Protein AF-A0ABD1XP94-F1 (afdb_monomer)

Radius of gyration: 24.75 Å; Cα contacts (8 Å, |Δi|>4): 571; chains: 1; bounding box: 46×77×64 Å

Nearest PDB structures (foldseek):
  2v0r-assembly2_B  TM=7.670E-01  e=6.713E-11  Homo sapiens
  7n94-assembly2_B  TM=7.596E-01  e=1.609E-09  Homo sapiens
  2v0s-assembly1_A  TM=7.371E-01  e=1.424E-09  Homo sapiens
  7tc2-assembly2_B  TM=7.736E-01  e=2.623E-09  Homo sapiens
  7n8k-assembly2_B  TM=7.312E-01  e=1.609E-09  Homo sapiens

Solvent-accessible surface area (backbone atoms only — not comparable to full-atom values): 16932 Å² total; per-residue (Å²): 129,93,80,78,59,75,45,80,47,79,55,87,40,35,40,36,42,36,33,54,61,94,82,68,82,77,95,71,83,88,82,88,82,76,86,84,76,82,69,65,74,74,79,47,78,50,83,4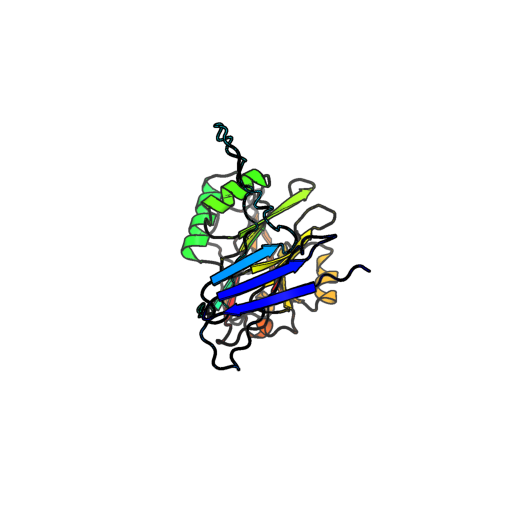5,58,66,73,67,66,80,80,81,70,85,83,80,94,80,92,76,91,73,83,73,83,81,71,85,70,80,85,78,78,80,77,64,84,86,72,70,78,66,76,72,68,48,56,46,35,38,33,39,30,47,46,75,24,56,76,42,66,68,45,42,50,52,53,22,52,46,42,73,72,71,56,50,45,33,38,39,37,31,36,30,63,47,54,67,72,55,39,52,56,47,41,50,72,42,41,67,74,38,50,75,52,70,25,66,21,57,96,62,43,14,34,37,38,38,25,29,79,83,43,40,80,74,46,71,48,58,41,98,56,34,34,47,37,29,36,31,30,37,52,72,67,72,48,56,36,32,42,34,44,77,53,91,70,44,64,62,49,33,64,74,59,48,44,38,54,40,76,82,56,26,77,37,83,41,64,60,87,46,29,31,53,46,79,63,92,89,45,84,45,74,41,68,46,68,49,46,32,33,24,66,90,40,72,61,47,82,17,32,48,29,29,36,31,41,72,92,47,69,81,27,57,29,31,39,39,32,43,36,31,49,38,80,81,56,77,65,30,16,37,26,39,28,27,45,121

Mean predicted aligned error: 15.48 Å

Organism: NCBI:txid41844

InterPro domains:
  IPR005135 Endonuclease/exonuclease/phosphatase [PF03372] (96-167)
  IPR036691 Endonuclease/exonuclease/phosphatase superfamily [G3DSA:3.60.10.10] (89-196)
  IPR036691 Endonuclease/exonuclease/phosphatase superfamily [SSF56219] (90-277)

Structure (mmCIF, N/CA/C/O backbone):
data_AF-A0ABD1XP94-F1
#
_entry.id   AF-A0ABD1XP94-F1
#
loop_
_atom_site.group_PDB
_atom_site.id
_atom_site.type_symbol
_atom_site.label_atom_id
_atom_site.label_alt_id
_atom_site.label_comp_id
_atom_site.label_asym_id
_atom_site.label_entity_id
_atom_site.label_seq_id
_atom_site.pdbx_PDB_ins_code
_atom_site.Cartn_x
_atom_site.Cartn_y
_atom_site.Cartn_z
_atom_site.occupancy
_atom_site.B_iso_or_equiv
_atom_site.auth_seq_id
_atom_site.auth_comp_id
_atom_site.auth_asym_id
_atom_site.auth_atom_id
_atom_site.pdbx_PDB_model_num
ATOM 1 N N . MET A 1 1 ? 11.108 16.940 40.350 1.00 42.09 1 MET A N 1
ATOM 2 C CA . MET A 1 1 ? 10.766 17.342 38.970 1.00 42.09 1 MET A CA 1
ATOM 3 C C . MET A 1 1 ? 9.808 18.520 39.062 1.00 42.09 1 MET A C 1
ATOM 5 O O . MET A 1 1 ? 8.973 18.475 39.959 1.00 42.09 1 MET A O 1
ATOM 9 N N . PRO A 1 2 ? 9.957 19.586 38.258 1.00 49.81 2 PRO A N 1
ATOM 10 C CA . PRO A 1 2 ? 8.987 20.680 38.255 1.00 49.81 2 PRO A CA 1
ATOM 11 C C . PRO A 1 2 ? 7.610 20.146 37.829 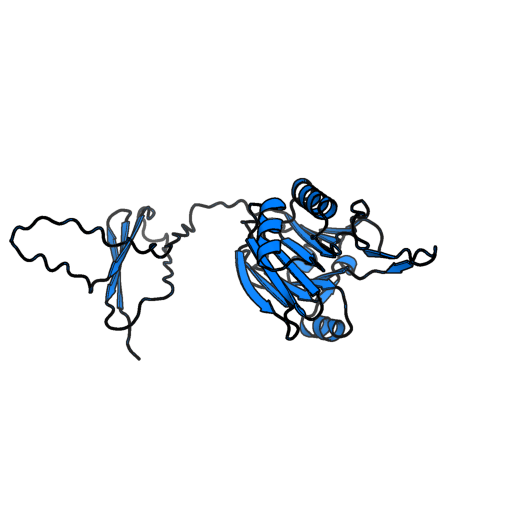1.00 49.81 2 PRO A C 1
ATOM 13 O O . PRO A 1 2 ? 7.521 19.366 36.886 1.00 49.81 2 PRO A O 1
ATOM 16 N N . SER A 1 3 ? 6.554 20.519 38.552 1.00 44.91 3 SER A N 1
ATOM 17 C CA . SER A 1 3 ? 5.167 20.194 38.209 1.00 44.91 3 SER A CA 1
ATOM 18 C C . SER A 1 3 ? 4.534 21.377 37.482 1.00 44.91 3 SER A C 1
ATOM 20 O O . SER A 1 3 ? 4.557 22.492 38.004 1.00 44.91 3 SER A O 1
ATOM 22 N N . THR A 1 4 ? 3.956 21.141 36.308 1.00 55.19 4 THR A N 1
ATOM 23 C CA . THR A 1 4 ? 3.134 22.135 35.607 1.00 55.19 4 THR A CA 1
ATOM 24 C C . THR A 1 4 ? 1.700 22.021 36.104 1.00 55.19 4 THR A C 1
ATOM 26 O O . THR A 1 4 ? 1.109 20.944 36.040 1.00 55.19 4 THR A O 1
ATOM 29 N N . THR A 1 5 ? 1.139 23.125 36.593 1.00 55.28 5 THR A N 1
ATOM 30 C CA . THR A 1 5 ? -0.280 23.200 36.957 1.00 55.28 5 THR A CA 1
ATOM 31 C C . THR A 1 5 ? -1.072 23.691 35.751 1.00 55.28 5 THR A C 1
ATOM 33 O O . THR A 1 5 ? -0.771 24.750 35.195 1.00 55.28 5 THR A O 1
ATOM 36 N N . LEU A 1 6 ? -2.083 22.920 35.354 1.00 59.06 6 LEU A N 1
ATOM 37 C CA . LEU A 1 6 ? -3.071 23.306 34.352 1.00 59.06 6 LEU A CA 1
ATOM 38 C C . LEU A 1 6 ? -4.377 23.638 35.072 1.00 59.06 6 LEU A C 1
ATOM 40 O O . LEU A 1 6 ? -4.884 22.822 35.841 1.00 59.06 6 LEU A O 1
ATOM 44 N N . THR A 1 7 ? -4.920 24.821 34.812 1.00 64.62 7 THR A N 1
ATOM 45 C CA . THR A 1 7 ? -6.236 25.236 35.295 1.00 64.62 7 THR A CA 1
ATOM 46 C C . THR A 1 7 ? -7.190 25.259 34.112 1.00 64.62 7 THR A C 1
ATOM 48 O O . THR A 1 7 ? -6.970 25.990 33.148 1.00 64.62 7 THR A O 1
ATOM 51 N N . LEU A 1 8 ? -8.251 24.461 34.189 1.00 63.69 8 LEU A N 1
ATOM 52 C CA . LEU A 1 8 ? -9.342 24.472 33.223 1.00 63.69 8 LEU A CA 1
ATOM 53 C C . LEU A 1 8 ? -10.504 25.280 33.804 1.00 63.69 8 LEU A C 1
ATOM 55 O O . LEU A 1 8 ? -11.062 24.908 34.837 1.00 63.69 8 LEU A O 1
ATOM 59 N N . THR A 1 9 ? -10.876 26.367 33.139 1.00 70.00 9 THR A N 1
ATOM 60 C CA . THR A 1 9 ? -12.087 27.136 33.438 1.00 70.00 9 THR A CA 1
ATOM 61 C C . THR A 1 9 ? -13.124 26.914 32.346 1.00 70.00 9 THR A C 1
ATOM 63 O O . THR A 1 9 ? -12.808 26.867 31.157 1.00 70.00 9 THR A O 1
ATOM 66 N N . TYR A 1 10 ? -14.375 26.740 32.765 1.00 62.75 10 TYR A N 1
ATOM 67 C CA . TYR A 1 10 ? -15.511 26.492 31.884 1.00 62.75 10 TYR A CA 1
ATOM 68 C C . TYR A 1 10 ? -16.572 27.561 32.131 1.00 62.75 10 TYR A C 1
ATOM 70 O O . TYR A 1 10 ? -17.070 27.672 33.252 1.00 62.75 10 TYR A O 1
ATOM 78 N N . GLU A 1 11 ? -16.921 28.311 31.090 1.00 68.06 11 GLU A N 1
ATOM 79 C CA . GLU A 1 11 ? -18.001 29.301 31.099 1.00 68.06 11 GLU A CA 1
ATOM 80 C C . GLU A 1 11 ? -18.870 29.094 29.852 1.00 68.06 11 GLU A C 1
ATOM 82 O O . GLU A 1 11 ? -18.376 29.129 28.724 1.00 68.06 11 GLU A O 1
ATOM 87 N N . ASP A 1 12 ? -20.166 28.852 30.054 1.00 75.19 12 ASP A N 1
ATOM 88 C CA . ASP A 1 12 ? -21.152 28.562 29.005 1.00 75.19 12 ASP A CA 1
ATOM 89 C C . ASP A 1 12 ? -20.732 27.442 28.040 1.00 75.19 12 ASP A C 1
ATOM 91 O O . ASP A 1 12 ? -20.792 26.278 28.410 1.00 75.19 12 ASP A O 1
ATOM 95 N N . THR A 1 13 ? -20.331 27.762 26.804 1.00 62.91 13 THR A N 1
ATOM 96 C CA . THR A 1 13 ? -19.860 26.801 25.785 1.00 62.91 13 THR A CA 1
ATOM 97 C C . THR A 1 13 ? -18.359 26.920 25.511 1.00 62.91 13 THR A C 1
ATOM 99 O O . THR A 1 13 ? -17.861 26.412 24.499 1.00 62.91 13 THR A O 1
ATOM 102 N N . ARG A 1 14 ? -17.624 27.615 26.385 1.00 62.50 14 ARG A N 1
ATOM 103 C CA . ARG A 1 14 ? -16.202 27.925 26.224 1.00 62.50 14 ARG A CA 1
ATOM 104 C C . ARG A 1 14 ? -15.372 27.231 27.293 1.00 62.50 14 ARG A C 1
ATOM 106 O O . ARG A 1 14 ? -15.646 27.356 28.485 1.00 62.50 14 ARG A O 1
ATOM 113 N N . ALA A 1 15 ? -14.310 26.555 26.859 1.00 68.56 15 ALA A N 1
ATOM 114 C CA . ALA A 1 15 ? -13.236 26.128 27.749 1.00 68.56 15 ALA A CA 1
ATOM 115 C C . ALA A 1 15 ? -12.026 27.046 27.586 1.00 68.56 15 ALA A C 1
ATOM 117 O O . ALA A 1 15 ? -11.545 27.286 26.476 1.00 68.56 15 ALA A O 1
ATOM 118 N N . GLN A 1 16 ? -11.499 27.516 28.710 1.00 71.31 16 GLN A N 1
ATOM 119 C CA . GLN A 1 16 ? -10.211 28.185 28.762 1.00 71.31 16 GLN A CA 1
ATOM 120 C C . GLN A 1 16 ? -9.232 27.300 29.522 1.00 71.31 16 GLN A C 1
ATOM 122 O O . GLN A 1 16 ? -9.501 26.874 30.645 1.00 71.31 16 GLN A O 1
ATOM 127 N N . ILE A 1 17 ? -8.088 27.021 28.904 1.00 69.62 17 ILE A N 1
ATOM 128 C CA . ILE A 1 17 ? -6.974 26.372 29.589 1.00 69.62 17 ILE A CA 1
ATOM 129 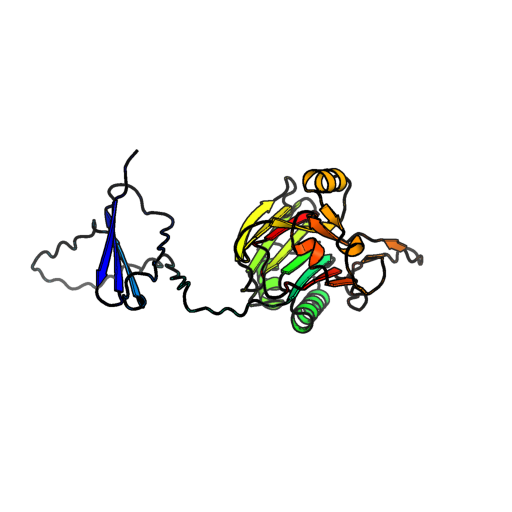C C . ILE A 1 17 ? -5.937 27.436 29.885 1.00 69.62 17 ILE A C 1
ATOM 131 O O . ILE A 1 17 ? -5.352 28.036 28.978 1.00 69.62 17 ILE A O 1
ATOM 135 N N . LEU A 1 18 ? -5.706 27.624 31.174 1.00 67.25 18 LEU A N 1
ATOM 136 C CA . LEU A 1 18 ? -4.657 28.463 31.710 1.00 67.25 18 LEU A CA 1
ATOM 137 C C . LEU A 1 18 ? -3.526 27.556 32.183 1.00 67.25 18 LEU A C 1
ATOM 139 O O . LEU A 1 18 ? -3.736 26.663 33.004 1.00 67.25 18 LEU A O 1
ATOM 143 N N . TRP A 1 19 ? -2.316 27.793 31.688 1.00 69.31 19 TRP A N 1
ATOM 144 C CA . TRP A 1 19 ? -1.118 27.151 32.225 1.00 69.31 19 TRP A CA 1
ATOM 145 C C . TRP A 1 19 ? -0.180 28.195 32.815 1.00 69.31 19 TRP A C 1
ATOM 147 O O . TRP A 1 19 ? -0.001 29.276 32.253 1.00 69.31 19 TRP A O 1
ATOM 157 N N . ASP A 1 20 ? 0.446 27.864 33.940 1.00 60.16 20 ASP A N 1
ATOM 158 C CA . ASP A 1 20 ? 1.536 28.653 34.506 1.00 60.16 20 ASP A CA 1
ATOM 159 C C . ASP A 1 20 ? 2.856 27.965 34.163 1.00 60.16 20 ASP A C 1
ATOM 161 O O . ASP A 1 20 ? 3.136 26.855 34.623 1.00 60.16 20 ASP A O 1
ATOM 165 N N . THR A 1 21 ? 3.668 28.595 33.318 1.00 56.22 21 THR A N 1
ATOM 166 C CA . THR A 1 21 ? 5.000 28.075 33.013 1.00 56.22 21 THR A CA 1
ATOM 167 C C . THR A 1 21 ? 6.056 28.998 33.561 1.00 56.22 21 THR A C 1
ATOM 169 O O . THR A 1 21 ? 6.381 30.016 32.950 1.00 56.22 21 THR A O 1
ATOM 172 N N . LYS A 1 22 ? 6.707 28.549 34.633 1.00 54.00 22 LYS A N 1
ATOM 173 C CA . LYS A 1 22 ? 8.099 28.931 34.849 1.00 54.00 22 LYS A CA 1
ATOM 174 C C . LYS A 1 22 ? 9.074 28.151 33.971 1.00 54.00 22 LYS A C 1
ATOM 176 O O . LYS A 1 22 ? 10.145 28.694 33.760 1.00 54.00 22 LYS A O 1
ATOM 181 N N . ASN A 1 23 ? 8.751 26.955 33.446 1.00 50.72 23 ASN A N 1
ATOM 182 C CA . ASN A 1 23 ? 9.799 26.125 32.827 1.00 50.72 23 ASN A CA 1
ATOM 183 C C . ASN A 1 23 ? 9.503 25.275 31.575 1.00 50.72 23 ASN A C 1
ATOM 185 O O . ASN A 1 23 ? 10.490 24.784 31.061 1.00 50.72 23 ASN A O 1
ATOM 189 N N . GLU A 1 24 ? 8.293 25.100 31.017 1.00 57.22 24 GLU A N 1
ATOM 190 C CA . GLU A 1 24 ? 8.162 24.386 29.716 1.00 57.22 24 GLU A CA 1
ATOM 191 C C . GLU A 1 24 ? 6.748 24.437 29.114 1.00 57.22 24 GLU A C 1
ATOM 193 O O . GLU A 1 24 ? 5.765 24.236 29.823 1.00 57.22 24 GLU A O 1
ATOM 198 N N . ILE A 1 25 ? 6.638 24.663 27.797 1.00 56.34 25 ILE A N 1
ATOM 199 C CA . ILE A 1 25 ? 5.366 24.566 27.061 1.00 56.34 25 ILE A CA 1
ATOM 200 C C . ILE A 1 25 ? 5.015 23.075 26.912 1.00 56.34 25 ILE A C 1
ATOM 202 O O . ILE A 1 25 ? 5.843 22.330 26.383 1.00 56.34 25 ILE A O 1
ATOM 206 N N . PRO A 1 26 ? 3.819 22.615 27.326 1.00 54.22 26 PRO A N 1
ATOM 207 C CA . PRO A 1 26 ? 3.407 21.242 27.065 1.00 54.22 26 PRO A CA 1
ATOM 208 C C . PRO A 1 26 ? 3.354 20.997 25.550 1.00 54.22 26 PRO A C 1
ATOM 210 O O . PRO A 1 26 ? 2.693 21.727 24.817 1.00 54.22 26 PRO A O 1
ATOM 213 N N . ALA A 1 27 ? 4.057 19.963 25.077 1.00 46.09 27 ALA A N 1
ATOM 214 C CA . ALA A 1 27 ? 4.095 19.603 23.655 1.00 46.09 27 ALA A CA 1
ATOM 215 C C . ALA A 1 27 ? 2.725 19.148 23.116 1.00 46.09 27 ALA A C 1
ATOM 217 O O . ALA A 1 27 ? 2.494 19.183 21.909 1.00 46.09 27 ALA A O 1
ATOM 218 N N . PHE A 1 28 ? 1.829 18.717 24.008 1.00 45.91 28 PHE A N 1
ATOM 219 C CA . PHE A 1 28 ? 0.468 18.291 23.709 1.00 45.91 28 PHE A CA 1
ATOM 220 C C . PHE A 1 28 ? -0.410 18.418 24.964 1.00 45.91 28 PHE A C 1
ATOM 222 O O . PHE A 1 28 ? 0.074 18.200 26.076 1.00 45.91 28 PHE A O 1
ATOM 229 N N . VAL A 1 29 ? -1.690 18.756 24.785 1.00 50.84 29 VAL A N 1
ATOM 230 C CA . VAL A 1 29 ? -2.715 18.754 25.840 1.00 50.84 29 VAL A CA 1
ATOM 231 C C . VAL A 1 29 ? -3.922 17.987 25.307 1.00 50.84 29 VAL A C 1
ATOM 233 O O . VAL A 1 29 ? -4.511 18.390 24.306 1.00 50.84 29 VAL A O 1
ATOM 236 N N . GLU A 1 30 ? -4.276 16.890 25.971 1.00 46.03 30 GLU A N 1
ATOM 237 C CA . GLU A 1 30 ? -5.500 16.134 25.698 1.00 46.03 30 GLU A CA 1
ATOM 238 C C . GLU A 1 30 ? -6.607 16.623 26.633 1.00 46.03 30 GLU A C 1
ATOM 240 O O . GLU A 1 30 ? -6.383 16.759 27.837 1.00 46.03 30 GLU A O 1
ATOM 245 N N . ILE A 1 31 ? -7.789 16.906 26.087 1.00 53.53 31 ILE A N 1
ATOM 246 C CA . ILE A 1 31 ? -8.964 17.308 26.866 1.00 53.53 31 ILE A CA 1
ATOM 247 C C . ILE A 1 31 ? -10.042 16.263 26.621 1.00 53.53 31 ILE A C 1
ATOM 249 O O . ILE A 1 31 ? -10.639 16.221 25.546 1.00 53.53 31 ILE A O 1
ATOM 253 N N . GLU A 1 32 ? -10.301 15.431 27.622 1.00 46.25 32 GLU A N 1
ATOM 254 C CA . GLU A 1 32 ? -11.443 14.526 27.611 1.00 46.25 32 GLU A CA 1
ATOM 255 C C . GLU A 1 32 ? -12.631 15.240 28.264 1.00 46.25 32 GLU A C 1
ATOM 257 O O . GLU A 1 32 ? -12.579 15.633 29.431 1.00 46.25 32 GLU A O 1
ATOM 262 N N . LEU A 1 33 ? -13.694 15.468 27.493 1.00 53.34 33 LEU A N 1
ATOM 263 C CA . LEU A 1 33 ? -14.933 16.047 28.001 1.00 53.34 33 LEU A CA 1
ATOM 264 C C . LEU A 1 33 ? -15.890 14.903 28.325 1.00 53.34 33 LEU A C 1
ATOM 266 O O . LEU A 1 33 ? -16.268 14.143 27.439 1.00 53.34 33 LEU A O 1
ATOM 270 N N . SER A 1 34 ? -16.270 14.770 29.595 1.00 47.53 34 SER A N 1
ATOM 271 C CA . SER A 1 34 ? -17.271 13.786 30.006 1.00 47.53 34 SER A CA 1
ATOM 272 C C . SER A 1 34 ? -18.676 14.344 29.752 1.00 47.53 34 SER A C 1
ATOM 274 O O . SER A 1 34 ? -19.021 15.408 30.267 1.00 47.53 34 SER A O 1
ATOM 276 N N . ASP A 1 35 ? -19.498 13.613 28.998 1.00 49.12 35 ASP A N 1
ATOM 277 C CA . ASP A 1 35 ? -20.883 13.989 28.657 1.00 49.12 35 ASP A CA 1
ATOM 278 C C . ASP A 1 35 ? -21.870 13.931 29.841 1.00 49.12 35 ASP A C 1
ATOM 280 O O . ASP A 1 35 ? -23.067 14.169 29.677 1.00 49.12 35 ASP A O 1
ATOM 284 N N . ASN A 1 36 ? -21.405 13.609 31.050 1.00 50.41 36 ASN A N 1
ATOM 285 C CA . ASN A 1 36 ? -22.285 13.213 32.151 1.00 50.41 36 ASN A CA 1
ATOM 286 C C . ASN A 1 36 ? -22.824 14.356 33.024 1.00 50.41 36 ASN A C 1
ATOM 288 O O . ASN A 1 36 ? -23.642 14.094 33.905 1.00 50.41 36 ASN A O 1
ATOM 292 N N . ASP A 1 37 ? -22.456 15.611 32.762 1.00 55.16 37 ASP A N 1
ATOM 293 C CA . ASP A 1 37 ? -22.777 16.716 33.681 1.00 55.16 37 ASP A CA 1
ATOM 294 C C . ASP A 1 37 ? -23.931 17.618 33.203 1.00 55.16 37 ASP A C 1
ATOM 296 O O . ASP A 1 37 ? -24.219 18.641 33.825 1.00 55.16 37 ASP A O 1
ATOM 300 N N . GLY A 1 38 ? -24.594 17.280 32.088 1.00 58.31 38 GLY A N 1
ATOM 301 C CA . GLY A 1 38 ? -25.721 18.060 31.551 1.00 58.31 38 GLY A CA 1
ATOM 302 C C . GLY A 1 38 ? -25.341 19.450 31.018 1.00 58.31 38 GLY A C 1
ATOM 303 O O . GLY A 1 38 ? -26.211 20.301 30.830 1.00 58.31 38 GLY A O 1
ATOM 304 N N . ARG A 1 39 ? -24.048 19.695 30.786 1.00 60.59 39 ARG A N 1
ATOM 305 C CA . ARG A 1 39 ? -23.525 20.960 30.256 1.00 60.59 39 ARG A CA 1
ATOM 306 C C . ARG A 1 39 ? -23.586 20.991 28.722 1.00 60.59 39 ARG A C 1
ATOM 308 O O . ARG A 1 39 ? -23.482 19.939 28.091 1.00 60.59 39 ARG A O 1
ATOM 315 N N . PRO A 1 40 ? -23.757 22.173 28.105 1.00 57.59 40 PRO A N 1
ATOM 316 C CA . PRO A 1 40 ? -23.790 22.290 26.653 1.00 57.59 40 PRO A CA 1
ATOM 317 C C . PRO A 1 40 ? -22.431 21.932 26.014 1.00 57.59 40 PRO A C 1
ATOM 319 O O . PRO A 1 40 ? -21.380 22.063 26.650 1.00 57.59 40 PRO A O 1
ATOM 322 N N . PRO A 1 41 ? -22.424 21.476 24.746 1.00 57.66 41 PRO A N 1
ATOM 323 C CA . PRO A 1 41 ? -21.194 21.110 24.054 1.00 57.66 41 PRO A CA 1
ATOM 324 C C . PRO A 1 41 ? -20.251 22.311 23.934 1.00 57.66 41 PRO A C 1
ATOM 326 O O . PRO A 1 41 ? -20.683 23.437 23.681 1.00 57.66 41 PRO A O 1
ATOM 329 N N . ILE A 1 42 ? -18.950 22.059 24.087 1.00 57.59 42 ILE A N 1
ATOM 330 C CA . ILE A 1 42 ? -17.925 23.090 23.912 1.00 57.59 42 ILE A CA 1
ATOM 331 C C . ILE A 1 42 ? -17.823 23.442 22.435 1.00 57.59 42 ILE A C 1
ATOM 333 O O . ILE A 1 42 ? -17.576 22.581 21.591 1.00 57.59 42 ILE A O 1
ATOM 337 N N . THR A 1 43 ? -18.002 24.721 22.127 1.00 54.50 43 THR A N 1
ATOM 338 C CA . THR A 1 43 ? -17.919 25.247 20.760 1.00 54.50 43 THR A CA 1
ATOM 339 C C . THR A 1 43 ? -16.597 25.954 20.492 1.00 54.50 43 THR A C 1
ATOM 341 O O . THR A 1 43 ? -16.268 26.209 19.338 1.00 54.50 43 THR A O 1
ATOM 344 N N . GLU A 1 44 ? -15.844 26.290 21.541 1.00 52.72 44 GLU A N 1
ATOM 345 C CA . GLU A 1 44 ? -14.632 27.102 21.448 1.00 52.72 44 GLU A CA 1
ATOM 346 C C . GLU A 1 44 ? -13.659 26.763 22.590 1.00 52.72 44 GLU A C 1
ATOM 348 O O . GLU A 1 44 ? -14.062 26.654 23.752 1.00 52.72 44 GLU A O 1
ATOM 353 N N . VAL A 1 45 ? -12.373 26.607 22.258 1.00 55.62 45 VAL A N 1
ATOM 354 C CA . VAL A 1 45 ? -11.287 26.396 23.227 1.00 55.62 45 VAL A CA 1
ATOM 355 C C . VAL A 1 45 ? -10.234 27.473 23.020 1.00 55.62 45 VAL A C 1
ATOM 357 O O . VAL A 1 45 ? -9.733 27.644 21.909 1.00 55.62 45 VAL A O 1
ATOM 360 N N . SER A 1 46 ? -9.872 28.178 24.091 1.00 62.59 46 SER A N 1
ATOM 361 C CA . SER A 1 46 ? -8.775 29.150 24.070 1.00 62.59 46 SER A CA 1
ATOM 362 C C . SER A 1 46 ? -7.646 28.733 25.006 1.00 62.59 46 SER A C 1
ATOM 364 O O . SER A 1 46 ? -7.881 28.306 26.138 1.00 62.59 46 SER A O 1
ATOM 366 N N . LEU A 1 47 ? -6.417 28.909 24.532 1.00 58.66 47 LEU A N 1
ATOM 367 C CA . LEU A 1 47 ? -5.179 28.566 25.222 1.00 58.66 47 LEU A CA 1
ATOM 368 C C . LEU A 1 47 ? -4.475 29.857 25.652 1.00 58.66 47 LEU A C 1
ATOM 370 O O . LEU A 1 47 ? -4.153 30.684 24.799 1.00 58.66 47 LEU A O 1
ATOM 374 N N . GLN A 1 48 ? -4.244 30.041 26.955 1.00 65.62 48 GLN A N 1
ATOM 375 C CA . GLN A 1 48 ? -3.583 31.238 27.485 1.00 65.62 48 GLN A CA 1
ATOM 376 C C . GLN A 1 48 ? -2.485 30.890 28.499 1.00 65.62 48 GLN A C 1
ATOM 378 O O . GLN A 1 48 ? -2.659 30.057 29.388 1.00 65.62 48 GLN A O 1
ATOM 383 N N . ASN A 1 49 ? -1.347 31.579 28.390 1.00 62.72 49 ASN A N 1
ATOM 384 C CA . ASN A 1 49 ? -0.268 31.490 29.369 1.00 62.72 49 ASN A CA 1
ATOM 385 C C . ASN A 1 49 ? -0.533 32.477 30.515 1.00 62.72 49 ASN A C 1
ATOM 387 O O . ASN A 1 49 ? -0.491 33.690 30.309 1.00 62.72 49 ASN A O 1
ATOM 391 N N . ALA A 1 50 ? -0.746 31.969 31.730 1.00 58.47 50 ALA A N 1
ATOM 392 C CA . ALA A 1 50 ? -1.011 32.780 32.921 1.00 58.47 50 ALA A CA 1
ATOM 393 C C . ALA A 1 50 ? 0.166 33.707 33.299 1.00 58.47 50 ALA A C 1
ATOM 395 O O . ALA A 1 50 ? -0.019 34.693 34.016 1.00 58.47 50 ALA A O 1
ATOM 396 N N . GLY A 1 51 ? 1.373 33.420 32.791 1.00 55.84 51 GLY A N 1
ATOM 397 C CA . GLY A 1 51 ? 2.570 34.245 32.953 1.00 55.84 51 GLY A CA 1
ATOM 398 C C . GLY A 1 51 ? 2.603 35.504 32.077 1.00 55.84 51 GLY A C 1
ATOM 399 O O . GLY A 1 51 ? 3.383 36.415 32.358 1.00 55.84 51 GLY A O 1
ATOM 400 N N . GLN A 1 52 ? 1.745 35.611 31.055 1.00 50.09 52 GLN A N 1
ATOM 401 C CA . GLN A 1 52 ? 1.556 36.845 30.289 1.00 50.09 52 GLN A CA 1
ATOM 402 C C . GLN A 1 52 ? 0.487 37.718 30.952 1.00 50.09 52 GLN A C 1
ATOM 404 O O . GLN A 1 52 ? -0.600 37.928 30.424 1.00 50.09 52 GLN A O 1
ATOM 409 N N . ARG A 1 53 ? 0.804 38.292 32.116 1.00 41.78 53 ARG A N 1
ATOM 410 C CA . ARG A 1 53 ? 0.146 39.547 32.488 1.00 41.78 53 ARG A CA 1
ATOM 411 C C . ARG A 1 53 ? 0.639 40.606 31.510 1.00 41.78 53 ARG A C 1
ATOM 413 O O . ARG A 1 53 ? 1.808 40.986 31.575 1.00 41.78 53 ARG A O 1
ATOM 420 N N . GLU A 1 54 ? -0.229 41.094 30.626 1.00 39.69 54 GLU A N 1
ATOM 421 C CA . GLU A 1 54 ? -0.022 42.411 30.030 1.00 39.69 54 GLU A CA 1
ATOM 422 C C . GLU A 1 54 ? 0.230 43.387 31.185 1.00 39.69 54 GLU A C 1
ATOM 424 O O . GLU A 1 54 ? -0.657 43.678 31.991 1.00 39.69 54 GLU A O 1
ATOM 429 N N . GLN A 1 55 ? 1.468 43.869 31.313 1.00 32.25 55 GLN A N 1
ATOM 430 C CA . GLN A 1 55 ? 1.713 45.096 32.051 1.00 32.25 55 GLN A CA 1
ATOM 431 C C . GLN A 1 55 ? 1.041 46.210 31.252 1.00 32.25 55 GLN A C 1
ATOM 433 O O . GLN A 1 55 ? 1.668 46.856 30.414 1.00 32.25 55 GLN A O 1
ATOM 438 N N . VAL A 1 56 ? -0.241 46.441 31.520 1.00 30.89 56 VAL A N 1
ATOM 439 C CA . VAL A 1 56 ? -0.890 47.705 31.199 1.00 30.89 56 VAL A CA 1
ATOM 440 C C . VAL A 1 56 ? -0.210 48.755 32.074 1.00 30.89 56 VAL A C 1
ATOM 442 O O . VAL A 1 56 ? -0.578 48.977 33.227 1.00 30.89 56 VAL A O 1
ATOM 445 N N . ARG A 1 57 ? 0.866 49.352 31.555 1.00 29.42 57 ARG A N 1
ATOM 446 C CA . ARG A 1 57 ? 1.361 50.631 32.061 1.00 29.42 57 ARG A CA 1
ATOM 447 C C . ARG A 1 57 ? 0.434 51.719 31.519 1.00 29.42 57 ARG A C 1
ATOM 449 O O . ARG A 1 57 ? 0.225 51.750 30.306 1.00 29.42 57 ARG A O 1
ATOM 456 N N . PRO A 1 58 ? -0.096 52.611 32.367 1.00 32.84 58 PRO A N 1
ATOM 457 C CA . PRO A 1 58 ? -0.773 53.792 31.875 1.00 32.84 58 PRO A CA 1
ATOM 458 C C . PRO A 1 58 ? 0.264 54.760 31.288 1.00 32.84 58 PRO A C 1
ATOM 460 O O . PRO A 1 58 ? 1.282 55.044 31.915 1.00 32.84 58 PRO A O 1
ATOM 463 N N . ASP A 1 59 ? -0.042 55.228 30.080 1.00 33.53 59 ASP A N 1
ATOM 464 C CA . ASP A 1 59 ? 0.427 56.443 29.410 1.00 33.53 59 ASP A CA 1
ATOM 465 C C . ASP A 1 59 ? 1.932 56.639 29.138 1.00 33.53 59 ASP A C 1
ATOM 467 O O . ASP A 1 59 ? 2.728 56.958 30.012 1.00 33.53 59 ASP A O 1
ATOM 471 N N . HIS A 1 60 ? 2.303 56.616 27.849 1.00 30.61 60 HIS A N 1
ATOM 472 C CA . HIS A 1 60 ? 2.686 57.842 27.132 1.00 30.61 60 HIS A CA 1
ATOM 473 C C . HIS A 1 60 ? 2.897 57.614 25.622 1.00 30.61 60 HIS A C 1
ATOM 475 O O . HIS A 1 60 ? 3.394 56.591 25.160 1.00 30.61 60 HIS A O 1
ATOM 481 N N . ARG A 1 61 ? 2.487 58.633 24.861 1.00 37.84 61 ARG A N 1
ATOM 482 C CA . ARG A 1 61 ? 2.529 58.782 23.400 1.00 37.84 61 ARG A CA 1
ATOM 483 C C . ARG A 1 61 ? 3.899 58.457 22.796 1.00 37.84 61 ARG A C 1
ATOM 485 O O . ARG A 1 61 ? 4.870 59.116 23.153 1.00 37.84 61 ARG A O 1
ATOM 492 N N . THR A 1 62 ? 3.947 57.629 21.750 1.00 32.69 62 THR A N 1
ATOM 493 C CA . THR A 1 62 ? 4.647 57.962 20.488 1.00 32.69 62 THR A CA 1
ATOM 494 C C . THR A 1 62 ? 4.303 56.980 19.365 1.00 32.69 62 THR A C 1
ATOM 496 O O . THR A 1 62 ? 4.141 55.784 19.579 1.00 32.69 62 THR A O 1
ATOM 499 N N . ALA A 1 63 ? 4.160 57.530 18.160 1.00 39.16 63 ALA A N 1
ATOM 500 C CA . ALA A 1 63 ? 3.855 56.836 16.920 1.00 39.16 63 ALA A CA 1
ATOM 501 C C . ALA A 1 63 ? 5.000 55.917 16.462 1.00 39.16 63 ALA A C 1
ATOM 503 O O . ALA A 1 63 ? 6.172 56.276 16.559 1.00 39.16 63 ALA A O 1
ATOM 504 N N . GLY A 1 64 ? 4.640 54.762 15.898 1.00 30.39 64 GLY A N 1
ATOM 505 C CA . GLY A 1 64 ? 5.571 53.839 15.254 1.00 30.39 64 GLY A CA 1
ATOM 506 C C . GLY A 1 64 ? 5.077 52.398 15.315 1.00 30.39 64 GLY A C 1
ATOM 507 O O . GLY A 1 64 ? 5.620 51.591 16.063 1.00 30.39 64 GLY A O 1
ATOM 508 N N . SER A 1 65 ? 4.042 52.060 14.540 1.00 29.41 65 SER A N 1
ATOM 509 C CA . SER A 1 65 ? 3.564 50.681 14.403 1.00 29.41 65 SER A CA 1
ATOM 510 C C . SER A 1 65 ? 4.610 49.826 13.676 1.00 29.41 65 SER A C 1
ATOM 512 O O . SER A 1 65 ? 4.601 49.714 12.450 1.00 29.41 65 SER A O 1
ATOM 514 N N . LYS A 1 66 ? 5.524 49.206 14.425 1.00 28.23 66 LYS A N 1
ATOM 515 C CA . LYS A 1 66 ? 6.254 48.028 13.953 1.00 28.23 66 LYS A CA 1
ATOM 516 C C . LYS A 1 66 ? 5.370 46.808 14.190 1.00 28.23 66 LYS A C 1
ATOM 518 O O . LYS A 1 66 ? 5.233 46.356 15.322 1.00 28.23 66 LYS A O 1
ATOM 523 N N . GLN A 1 67 ? 4.779 46.287 13.114 1.00 29.16 67 GLN A N 1
ATOM 524 C CA . GLN A 1 67 ? 4.219 44.937 13.093 1.00 29.16 67 GLN A CA 1
ATOM 525 C C . GLN A 1 67 ? 5.306 43.951 13.531 1.00 29.16 67 GLN A C 1
ATOM 527 O O . GLN A 1 67 ? 6.322 43.777 12.858 1.00 29.16 67 GLN A O 1
ATOM 532 N N . THR A 1 68 ? 5.105 43.336 14.689 1.00 27.23 68 THR A N 1
ATOM 533 C CA . THR A 1 68 ? 5.843 42.147 15.115 1.00 27.23 68 THR A CA 1
ATOM 534 C C . THR A 1 68 ? 5.260 40.958 14.341 1.00 27.23 68 THR A C 1
ATOM 536 O O . THR A 1 68 ? 4.036 40.887 14.206 1.00 27.23 68 THR A O 1
ATOM 539 N N . PRO A 1 69 ? 6.075 40.048 13.779 1.00 25.48 69 PRO A N 1
ATOM 540 C CA . PRO A 1 69 ? 5.549 38.923 13.019 1.00 25.48 69 PRO A CA 1
ATOM 541 C C . PRO A 1 69 ? 4.716 38.023 13.934 1.00 25.48 69 PRO A C 1
ATOM 543 O O . PRO A 1 69 ? 5.195 37.560 14.970 1.00 25.48 69 PRO A O 1
ATOM 546 N N . ALA A 1 70 ? 3.465 37.786 13.536 1.00 29.27 70 ALA A N 1
ATOM 547 C CA . ALA A 1 70 ? 2.639 36.735 14.101 1.00 29.27 70 ALA A CA 1
ATOM 548 C C . ALA A 1 70 ? 3.374 35.403 13.905 1.00 29.27 70 ALA A C 1
ATOM 550 O O . ALA A 1 70 ? 3.620 34.974 12.777 1.00 29.27 70 ALA A O 1
ATOM 551 N N . TRP A 1 71 ? 3.771 34.774 15.008 1.00 24.70 71 TRP A N 1
ATOM 552 C CA . TRP A 1 71 ? 4.231 33.393 14.984 1.00 24.70 71 TRP A CA 1
ATOM 553 C C . TRP A 1 71 ? 3.050 32.508 14.565 1.00 24.70 71 TRP A C 1
ATOM 555 O O . TRP A 1 71 ? 1.929 32.770 15.009 1.00 24.70 71 TRP A O 1
ATOM 565 N N . PRO A 1 72 ? 3.253 31.489 13.710 1.00 30.80 72 PRO A N 1
ATOM 566 C CA . PRO A 1 72 ? 2.176 30.585 13.345 1.00 30.80 72 PRO A CA 1
ATOM 567 C C . PRO A 1 72 ? 1.748 29.864 14.621 1.00 30.80 72 PRO A C 1
ATOM 569 O O . PRO A 1 72 ? 2.537 29.134 15.222 1.00 30.80 72 PRO A O 1
ATOM 572 N N . GLY A 1 73 ? 0.526 30.155 15.070 1.00 27.48 73 GLY A N 1
ATOM 573 C CA . GLY A 1 73 ? -0.068 29.532 16.241 1.00 27.48 73 GLY A CA 1
ATOM 574 C C . GLY A 1 73 ? 0.073 28.019 16.147 1.00 27.48 73 GLY A C 1
ATOM 575 O O . GLY A 1 73 ? -0.144 27.434 15.083 1.00 27.48 73 GLY A O 1
ATOM 576 N N . GLY A 1 74 ? 0.466 27.398 17.260 1.00 26.42 74 GLY A N 1
ATOM 577 C CA . GLY A 1 74 ? 0.347 25.957 17.407 1.00 26.42 74 GLY A CA 1
ATOM 578 C C . GLY A 1 74 ? -1.076 25.562 17.029 1.00 26.42 74 GLY A C 1
ATOM 579 O O . GLY A 1 74 ? -2.037 26.105 17.573 1.00 26.42 74 GLY A O 1
ATOM 580 N N . LEU A 1 75 ? -1.195 24.684 16.036 1.00 26.84 75 LEU A N 1
ATOM 581 C CA . LEU A 1 75 ? -2.456 24.077 15.637 1.00 26.84 75 LEU A CA 1
ATOM 582 C C . LEU A 1 75 ? -3.039 23.358 16.858 1.00 26.84 75 LEU A C 1
ATOM 584 O O . LEU A 1 75 ? -2.603 22.268 17.215 1.00 26.84 75 LEU A O 1
ATOM 588 N N . CYS A 1 76 ? -4.003 23.992 17.517 1.00 29.30 76 CYS A N 1
ATOM 589 C CA . CYS A 1 76 ? -4.915 23.313 18.417 1.00 29.30 76 CYS A CA 1
ATOM 590 C C . CYS A 1 76 ? -6.033 22.744 17.538 1.00 29.30 76 CYS A C 1
ATOM 592 O O . CYS A 1 76 ? -6.972 23.451 17.176 1.00 29.30 76 CYS A O 1
ATOM 594 N N . GLU A 1 77 ? -5.892 21.489 17.112 1.00 31.16 77 GLU A N 1
ATOM 595 C CA . GLU A 1 77 ? -7.017 20.756 16.534 1.00 31.16 77 GLU A CA 1
ATOM 596 C C . GLU A 1 77 ? -7.935 20.318 17.676 1.00 31.16 77 GLU A C 1
ATOM 598 O O . GLU A 1 77 ? -7.626 19.407 18.444 1.00 31.16 77 GLU A O 1
ATOM 603 N N . ILE A 1 78 ? -9.081 20.988 17.791 1.00 30.83 78 ILE A N 1
ATOM 604 C CA . ILE A 1 78 ? -10.191 20.538 18.626 1.00 30.83 78 ILE A CA 1
ATOM 605 C C . ILE A 1 78 ? -10.783 19.301 17.939 1.00 30.83 78 ILE A C 1
ATOM 607 O O . ILE A 1 78 ? -11.610 19.414 17.034 1.00 30.83 78 ILE A O 1
ATOM 611 N N . MET A 1 79 ? -10.364 18.104 18.351 1.00 31.17 79 MET A N 1
ATOM 612 C CA . MET A 1 79 ? -11.089 16.882 18.010 1.00 31.17 79 MET A CA 1
ATOM 613 C C . MET A 1 79 ? -12.350 16.817 18.873 1.00 31.17 79 MET A C 1
ATOM 615 O O . MET A 1 79 ? -12.357 16.296 19.983 1.00 31.17 79 MET A O 1
ATOM 619 N N . ASN A 1 80 ? -13.437 17.390 18.357 1.00 30.45 80 ASN A N 1
ATOM 620 C CA . ASN A 1 80 ? -14.765 17.203 18.920 1.00 30.45 80 ASN A CA 1
ATOM 621 C C . ASN A 1 80 ? -15.180 15.735 18.703 1.00 30.45 80 ASN A C 1
ATOM 623 O O . ASN A 1 80 ? -15.674 15.363 17.635 1.00 30.45 80 ASN A O 1
ATOM 627 N N . HIS A 1 81 ? -14.933 14.888 19.703 1.00 36.78 81 HIS A N 1
ATOM 628 C CA . HIS A 1 81 ? -15.209 13.450 19.643 1.00 36.78 81 HIS A CA 1
ATOM 629 C C . HIS A 1 81 ? -16.706 13.107 19.530 1.00 36.78 81 HIS A C 1
ATOM 631 O O . HIS A 1 81 ? -17.034 11.971 19.193 1.00 36.78 81 HIS A O 1
ATOM 637 N N . ASN A 1 82 ? -17.612 14.080 19.696 1.00 32.66 82 ASN A N 1
ATOM 638 C CA . ASN A 1 82 ? -19.050 13.823 19.811 1.00 32.66 82 ASN A CA 1
ATOM 639 C C . ASN A 1 82 ? -19.920 14.233 18.616 1.00 32.66 82 ASN A C 1
ATOM 641 O O . ASN A 1 82 ? -21.145 14.180 18.705 1.00 32.66 82 ASN A O 1
ATOM 645 N N . SER A 1 83 ? -19.347 14.593 17.463 1.00 33.56 83 SER A N 1
ATOM 646 C CA . SER A 1 83 ? -20.188 14.901 16.285 1.00 33.56 83 SER A CA 1
ATOM 647 C C . SER A 1 83 ? -19.647 14.510 14.911 1.00 33.56 83 SER A C 1
ATOM 649 O O . SER A 1 83 ? -20.397 14.560 13.935 1.00 33.56 83 SER A O 1
ATOM 651 N N . LEU A 1 84 ? -18.434 13.965 14.806 1.00 36.94 84 LEU A N 1
ATOM 652 C CA . LEU A 1 84 ? -18.071 13.190 13.622 1.00 36.94 84 LEU A CA 1
ATOM 653 C C . LEU A 1 84 ? -18.616 11.770 13.794 1.00 36.94 84 LEU A C 1
ATOM 655 O O . LEU A 1 84 ? -17.902 10.845 14.165 1.00 36.94 84 LEU A O 1
ATOM 659 N N . LYS A 1 85 ? -19.893 11.577 13.436 1.00 38.22 85 LYS A N 1
ATOM 660 C CA . LYS A 1 85 ? -20.343 10.301 12.857 1.00 38.22 85 LYS A CA 1
ATOM 661 C C . LYS A 1 85 ? -19.594 10.110 11.533 1.00 38.22 85 LYS A C 1
ATOM 663 O O . LYS A 1 85 ? -20.195 10.149 10.462 1.00 38.22 85 LYS A O 1
ATOM 668 N N . THR A 1 86 ? -18.269 9.987 11.573 1.00 49.34 86 THR A N 1
ATOM 669 C CA . THR A 1 86 ? -17.487 9.516 10.440 1.00 49.34 86 THR A CA 1
ATOM 670 C C . THR A 1 86 ? -17.992 8.118 10.195 1.00 49.34 86 THR A C 1
ATOM 672 O O . THR A 1 86 ? -17.757 7.205 10.982 1.00 49.34 86 THR A O 1
ATOM 675 N N . GLN A 1 87 ? -18.813 7.998 9.155 1.00 56.72 87 GLN A N 1
ATOM 676 C CA . GLN A 1 87 ? -19.395 6.742 8.747 1.00 56.72 87 GLN A CA 1
ATOM 677 C C . GLN A 1 87 ? -18.235 5.785 8.532 1.00 56.72 87 GLN A C 1
ATOM 679 O O . GLN A 1 87 ? -17.435 5.929 7.606 1.00 56.72 87 GLN A O 1
ATOM 684 N N . VAL A 1 88 ? -18.108 4.869 9.478 1.00 60.03 88 VAL A N 1
ATOM 685 C CA . VAL A 1 88 ? -17.089 3.852 9.439 1.00 60.03 88 VAL A CA 1
ATOM 686 C C . VAL A 1 88 ? -17.328 3.050 8.167 1.00 60.03 88 VAL A C 1
ATOM 688 O O . VAL A 1 88 ? -18.439 2.535 7.993 1.00 60.03 88 VAL A O 1
ATOM 691 N N . PRO A 1 89 ? -16.352 2.958 7.250 1.00 72.38 89 PRO A N 1
ATOM 692 C CA . PRO A 1 89 ? -16.552 2.177 6.058 1.00 72.38 89 PRO A CA 1
ATOM 693 C C . PRO A 1 89 ? -16.707 0.721 6.499 1.00 72.38 89 PRO A C 1
ATOM 695 O O . PRO A 1 89 ? -15.880 0.173 7.226 1.00 72.38 89 PRO A O 1
ATOM 698 N N . SER A 1 90 ? -17.797 0.091 6.066 1.00 81.69 90 SER A N 1
ATOM 699 C CA . SER A 1 90 ? -18.067 -1.322 6.344 1.00 81.69 90 SER A CA 1
ATOM 700 C C . SER A 1 90 ? -17.037 -2.248 5.698 1.00 81.69 90 SER A C 1
ATOM 702 O O . SER A 1 90 ? -16.968 -3.426 6.047 1.00 81.69 90 SER A O 1
ATOM 704 N N . ARG A 1 91 ? -16.246 -1.720 4.756 1.00 87.81 91 ARG A N 1
ATOM 705 C CA . ARG A 1 91 ? -15.225 -2.443 4.012 1.00 87.81 91 ARG A CA 1
ATOM 706 C C . ARG A 1 91 ? -13.948 -1.625 3.907 1.00 87.81 91 ARG A C 1
ATOM 708 O O . ARG A 1 91 ? -13.997 -0.415 3.692 1.00 87.81 91 ARG A O 1
ATOM 715 N N . LEU A 1 92 ? -12.812 -2.298 4.014 1.00 89.31 92 LEU A N 1
ATOM 716 C CA . LEU A 1 92 ? -11.494 -1.686 3.921 1.00 89.31 92 LEU A CA 1
ATOM 717 C C . LEU A 1 92 ? -10.685 -2.384 2.834 1.00 89.31 92 LEU A C 1
ATOM 719 O O . LEU A 1 92 ? -10.482 -3.592 2.886 1.00 89.31 92 LEU A O 1
ATOM 723 N N . LEU A 1 93 ? -10.216 -1.608 1.856 1.00 93.44 93 LEU A N 1
ATOM 724 C CA . LEU A 1 93 ? -9.356 -2.094 0.782 1.00 93.44 93 LEU A CA 1
ATOM 725 C C . LEU A 1 93 ? -7.903 -1.683 1.053 1.00 93.44 93 LEU A C 1
ATOM 727 O O . LEU A 1 93 ? -7.590 -0.487 1.075 1.00 93.44 93 LEU A O 1
ATOM 731 N N . ILE A 1 94 ? -7.024 -2.668 1.235 1.00 93.25 94 ILE A N 1
ATOM 732 C CA . ILE A 1 94 ? -5.565 -2.488 1.262 1.00 93.25 94 ILE A CA 1
ATOM 733 C C . ILE A 1 94 ? -5.010 -2.909 -0.085 1.00 93.25 94 ILE A C 1
ATOM 735 O O . ILE A 1 94 ? -5.422 -3.930 -0.623 1.00 93.25 94 ILE A O 1
ATOM 739 N N . THR A 1 95 ? -4.068 -2.148 -0.632 1.00 95.12 95 THR A N 1
ATOM 740 C CA . THR A 1 95 ? -3.344 -2.523 -1.849 1.00 95.12 95 THR A CA 1
ATOM 741 C C . THR A 1 95 ? -1.837 -2.395 -1.659 1.00 95.12 95 THR A C 1
ATOM 743 O O . THR A 1 95 ? -1.365 -1.415 -1.087 1.00 95.12 95 THR A O 1
ATOM 746 N N . SER A 1 96 ? -1.098 -3.369 -2.183 1.00 93.88 96 SER A N 1
ATOM 747 C CA . SER A 1 96 ? 0.356 -3.368 -2.368 1.00 93.88 96 SER A CA 1
ATOM 748 C C . SER A 1 96 ? 0.680 -3.322 -3.853 1.00 93.88 96 SER A C 1
ATOM 750 O O . SER A 1 96 ? 0.019 -4.020 -4.624 1.00 93.88 96 SER A O 1
ATOM 752 N N . TRP A 1 97 ? 1.681 -2.549 -4.275 1.00 94.44 97 TRP A N 1
ATOM 753 C CA . TRP A 1 97 ? 2.106 -2.556 -5.671 1.00 94.44 97 TRP A CA 1
ATOM 754 C C . TRP A 1 97 ? 3.562 -2.125 -5.877 1.00 94.44 97 TRP A C 1
ATOM 756 O O . TRP A 1 97 ? 3.904 -0.943 -5.740 1.00 94.44 97 TRP A O 1
ATOM 766 N N . ASN A 1 98 ? 4.415 -3.059 -6.313 1.00 93.44 98 ASN A N 1
ATOM 767 C CA . ASN A 1 98 ? 5.703 -2.699 -6.895 1.00 93.44 98 ASN A CA 1
ATOM 768 C C . ASN A 1 98 ? 5.481 -2.011 -8.248 1.00 93.44 98 ASN A C 1
ATOM 770 O O . ASN A 1 98 ? 5.085 -2.615 -9.243 1.00 93.44 98 ASN A O 1
ATOM 774 N N . VAL A 1 99 ? 5.722 -0.702 -8.282 1.00 94.19 99 VAL A N 1
ATOM 775 C CA . VAL A 1 99 ? 5.424 0.155 -9.437 1.00 94.19 99 VAL A CA 1
ATOM 776 C C . VAL A 1 99 ? 6.616 0.323 -10.377 1.00 94.19 99 VAL A C 1
ATOM 778 O O . VAL A 1 99 ? 6.516 1.078 -11.345 1.00 94.19 99 VAL A O 1
ATOM 781 N N . ARG A 1 100 ? 7.752 -0.345 -10.114 1.00 91.88 100 ARG A N 1
ATOM 782 C CA . ARG A 1 100 ? 8.956 -0.358 -10.969 1.00 91.88 100 ARG A CA 1
ATOM 783 C C . ARG A 1 100 ? 9.468 1.035 -11.377 1.00 91.88 100 ARG A C 1
ATOM 785 O O . ARG A 1 100 ? 10.171 1.204 -12.384 1.00 91.88 100 ARG A O 1
ATOM 792 N N . GLY A 1 101 ? 9.157 2.055 -10.591 1.00 93.00 101 GLY A N 1
ATOM 793 C CA . GLY A 1 101 ? 9.546 3.444 -10.802 1.00 93.00 101 GLY A CA 1
ATOM 794 C C . GLY A 1 101 ? 8.407 4.343 -11.249 1.00 93.00 101 GLY A C 1
ATOM 795 O O . GLY A 1 101 ? 7.984 4.299 -12.401 1.00 93.00 101 GLY A O 1
ATOM 796 N N . LEU A 1 102 ? 8.028 5.270 -10.374 1.00 94.25 102 LEU A N 1
ATOM 797 C CA . LEU A 1 102 ? 7.114 6.381 -10.644 1.00 94.25 102 LEU A CA 1
ATOM 798 C C . LEU A 1 102 ? 7.814 7.582 -11.282 1.00 94.25 102 LEU A C 1
ATOM 800 O O . LEU A 1 102 ? 7.248 8.665 -11.338 1.00 94.25 102 LEU A O 1
ATOM 804 N N . ASN A 1 103 ? 9.052 7.447 -11.748 1.00 92.25 103 ASN A N 1
ATOM 805 C CA . ASN A 1 103 ? 9.667 8.452 -12.613 1.00 92.25 103 ASN A CA 1
ATOM 806 C C . ASN A 1 103 ? 9.015 8.483 -14.009 1.00 92.25 103 ASN A C 1
ATOM 808 O O . ASN A 1 103 ? 9.043 9.526 -14.659 1.00 92.25 103 ASN A O 1
ATOM 812 N N . ASP A 1 104 ? 8.379 7.385 -14.421 1.00 94.38 104 ASP A N 1
ATOM 813 C CA . ASP A 1 104 ? 7.592 7.279 -15.648 1.00 94.38 104 ASP A CA 1
ATOM 814 C C . ASP A 1 104 ? 6.206 7.943 -15.507 1.00 94.38 104 ASP A C 1
ATOM 816 O O . ASP A 1 104 ? 5.494 7.739 -14.519 1.00 94.38 104 ASP A O 1
ATOM 820 N N . GLN A 1 105 ? 5.815 8.766 -16.485 1.00 94.38 105 GLN A N 1
ATOM 821 C CA . GLN A 1 105 ? 4.559 9.523 -16.428 1.00 94.38 105 GLN A CA 1
ATOM 822 C C . GLN A 1 105 ? 3.321 8.645 -16.652 1.00 94.38 105 GLN A C 1
ATOM 824 O O . GLN A 1 105 ? 2.299 8.876 -16.004 1.00 94.38 105 GLN A O 1
ATOM 829 N N . LEU A 1 106 ? 3.399 7.637 -17.524 1.00 94.56 106 LEU A N 1
ATOM 830 C CA . LEU A 1 106 ? 2.282 6.729 -17.791 1.00 94.56 106 LEU A CA 1
ATOM 831 C C . LEU A 1 106 ? 1.984 5.870 -16.560 1.00 94.56 106 LEU A C 1
ATOM 833 O O . LEU A 1 106 ? 0.821 5.704 -16.196 1.00 94.56 106 LEU A O 1
ATOM 837 N N . ARG A 1 107 ? 3.019 5.409 -15.849 1.00 94.69 107 ARG A N 1
ATOM 838 C CA . ARG A 1 107 ? 2.852 4.696 -14.573 1.00 94.69 107 ARG A CA 1
ATOM 839 C C . ARG A 1 107 ? 2.172 5.555 -13.517 1.00 94.69 107 ARG A C 1
ATOM 841 O O . ARG A 1 107 ? 1.234 5.081 -12.884 1.00 94.69 107 ARG A O 1
ATOM 848 N N . LYS A 1 108 ? 2.566 6.827 -13.360 1.00 95.44 108 LYS A N 1
ATOM 849 C CA . LYS A 1 108 ? 1.871 7.752 -12.440 1.00 95.44 108 LYS A CA 1
ATOM 850 C C . LYS A 1 108 ? 0.386 7.880 -12.780 1.00 95.44 108 LYS A C 1
ATOM 852 O O . LYS A 1 108 ? -0.442 7.837 -11.874 1.00 95.44 108 LYS A O 1
ATOM 857 N N . LEU A 1 109 ? 0.050 8.026 -14.066 1.00 96.00 109 LEU A N 1
ATOM 858 C CA . LEU A 1 109 ? -1.342 8.109 -14.518 1.00 96.00 109 LEU A CA 1
ATOM 859 C C . LEU A 1 109 ? -2.106 6.817 -14.218 1.00 96.00 109 LEU A C 1
ATOM 861 O O . LEU A 1 109 ? -3.200 6.877 -13.673 1.00 96.00 109 LEU A O 1
ATOM 865 N N . LYS A 1 110 ? -1.505 5.649 -14.454 1.00 95.94 110 LYS A N 1
ATOM 866 C CA . LYS A 1 110 ? -2.149 4.360 -14.178 1.00 95.94 110 LYS A CA 1
ATOM 867 C C . LYS A 1 110 ? -2.368 4.110 -12.683 1.00 95.94 110 LYS A C 1
ATOM 869 O O . LYS A 1 110 ? -3.418 3.593 -12.313 1.00 95.94 110 LYS A O 1
ATOM 874 N N . VAL A 1 111 ? -1.431 4.514 -11.819 1.00 96.69 111 VAL A N 1
ATOM 875 C CA . VAL A 1 111 ? -1.623 4.477 -10.356 1.00 96.69 111 VAL A CA 1
ATOM 876 C C . VAL A 1 111 ? -2.714 5.462 -9.929 1.00 96.69 111 VAL A C 1
ATOM 878 O O . VAL A 1 111 ? -3.549 5.129 -9.094 1.00 96.69 111 VAL A O 1
ATOM 881 N N . LYS A 1 112 ? -2.770 6.655 -10.527 1.00 97.06 112 LYS A N 1
ATOM 882 C CA . LYS A 1 112 ? -3.853 7.618 -10.282 1.00 97.06 112 LYS A CA 1
ATOM 883 C C . LYS A 1 112 ? -5.222 7.060 -10.687 1.00 97.06 112 LYS A C 1
ATOM 885 O O . LYS A 1 112 ? -6.175 7.170 -9.919 1.00 97.06 112 LYS A O 1
ATOM 890 N N . ASP A 1 113 ? -5.316 6.434 -11.856 1.00 96.62 113 ASP A N 1
ATOM 891 C CA . ASP A 1 113 ? -6.545 5.801 -12.338 1.00 96.62 113 ASP A CA 1
ATOM 892 C C . ASP A 1 113 ? -6.960 4.633 -11.438 1.00 96.62 113 ASP A C 1
ATOM 894 O O . ASP A 1 113 ? -8.141 4.497 -11.119 1.00 96.62 113 ASP A O 1
ATOM 898 N N . PHE A 1 114 ? -5.990 3.839 -10.967 1.00 96.81 114 PHE A N 1
ATOM 899 C CA . PHE A 1 114 ? -6.209 2.812 -9.948 1.00 96.81 114 PHE A CA 1
ATOM 900 C C . PHE A 1 114 ? -6.829 3.416 -8.686 1.00 96.81 114 PHE A C 1
ATOM 902 O O . PHE A 1 114 ? -7.898 2.983 -8.268 1.00 96.81 114 PHE A O 1
ATOM 909 N N . VAL A 1 115 ? -6.214 4.454 -8.108 1.00 96.69 115 VAL A N 1
ATOM 910 C CA . VAL A 1 115 ? -6.716 5.098 -6.882 1.00 96.69 115 VAL A CA 1
ATOM 911 C C . VAL A 1 115 ? -8.123 5.657 -7.088 1.00 96.69 115 VAL A C 1
ATOM 913 O O . VAL A 1 115 ? -8.983 5.482 -6.228 1.00 96.69 115 VAL A O 1
ATOM 916 N N . LYS A 1 116 ? -8.393 6.282 -8.240 1.00 96.19 116 LYS A N 1
ATOM 917 C CA . LYS A 1 116 ? -9.717 6.826 -8.569 1.00 96.19 116 LYS A CA 1
ATOM 918 C C . LYS A 1 116 ? -10.790 5.736 -8.675 1.00 96.19 116 LYS A C 1
ATOM 920 O O . LYS A 1 116 ? -11.922 5.967 -8.246 1.00 96.19 116 LYS A O 1
ATOM 925 N N . LYS A 1 117 ? -10.448 4.591 -9.271 1.00 96.19 117 LYS A N 1
ATOM 926 C CA . LYS A 1 117 ? -11.370 3.476 -9.518 1.00 96.19 117 LYS A CA 1
ATOM 927 C C . LYS A 1 117 ? -11.591 2.628 -8.266 1.00 96.19 117 LYS A C 1
ATOM 929 O O . LYS A 1 117 ? -12.731 2.460 -7.849 1.00 96.19 117 LYS A O 1
ATOM 934 N N . GLU A 1 118 ? -10.508 2.137 -7.673 1.00 95.88 118 GLU A N 1
ATOM 935 C CA . GLU A 1 118 ? -10.533 1.143 -6.594 1.00 95.88 118 GLU A CA 1
ATOM 936 C C . GLU A 1 118 ? -10.670 1.784 -5.205 1.00 95.88 118 GLU A C 1
ATOM 938 O O . GLU A 1 118 ? -11.162 1.149 -4.279 1.00 95.88 118 GLU A O 1
ATOM 943 N N . LYS A 1 119 ? -10.274 3.059 -5.050 1.00 95.56 119 LYS A N 1
ATOM 944 C CA . LYS A 1 119 ? -10.363 3.828 -3.792 1.00 95.56 119 LYS A CA 1
ATOM 945 C C . LYS A 1 119 ? -9.781 3.079 -2.575 1.00 95.56 119 LYS A C 1
ATOM 947 O O . LYS A 1 119 ? -10.457 2.966 -1.549 1.00 95.56 119 LYS A O 1
ATOM 952 N N . PRO A 1 120 ? -8.534 2.570 -2.650 1.00 95.38 120 PRO A N 1
ATOM 953 C CA . PRO A 1 120 ? -7.918 1.877 -1.522 1.00 95.38 120 PRO A CA 1
ATOM 954 C C . PRO A 1 120 ? -7.817 2.812 -0.316 1.00 95.38 120 PRO A C 1
ATOM 956 O O . PRO A 1 120 ? -7.420 3.965 -0.467 1.00 95.38 120 PRO A O 1
ATOM 959 N N . LEU A 1 121 ? -8.124 2.334 0.889 1.00 92.25 121 LEU A N 1
ATOM 960 C CA . LEU A 1 121 ? -7.900 3.130 2.103 1.00 92.25 121 LEU A CA 1
ATOM 961 C C . LEU A 1 121 ? -6.415 3.182 2.469 1.00 92.25 121 LEU A C 1
ATOM 963 O O . LEU A 1 121 ? -5.952 4.156 3.062 1.00 92.25 121 LEU A O 1
ATOM 967 N N . ILE A 1 122 ? -5.676 2.141 2.088 1.00 91.75 122 ILE A N 1
ATOM 968 C CA . ILE A 1 122 ? -4.242 2.000 2.315 1.00 91.75 122 ILE A CA 1
ATOM 969 C C . ILE A 1 122 ? -3.610 1.530 1.006 1.00 91.75 122 ILE A C 1
ATOM 971 O O . ILE A 1 122 ? -3.987 0.484 0.477 1.00 91.75 122 ILE A O 1
ATOM 975 N N . LEU A 1 123 ? -2.644 2.288 0.490 1.00 94.31 123 LEU A N 1
ATOM 976 C CA . LEU A 1 123 ? -1.892 1.946 -0.716 1.00 94.31 123 LEU A CA 1
ATOM 977 C C . LEU A 1 123 ? -0.389 1.975 -0.422 1.00 94.31 123 LEU A C 1
ATOM 979 O O . LEU A 1 123 ? 0.186 3.039 -0.196 1.00 94.31 123 LEU A O 1
ATOM 983 N N . ALA A 1 124 ? 0.243 0.805 -0.433 1.00 92.69 124 ALA A N 1
ATOM 984 C CA . ALA A 1 124 ? 1.685 0.635 -0.325 1.00 92.69 124 ALA A CA 1
ATOM 985 C C . ALA A 1 124 ? 2.299 0.526 -1.727 1.00 92.69 124 ALA A C 1
ATOM 987 O O . ALA A 1 124 ? 1.869 -0.292 -2.534 1.00 92.69 124 ALA A O 1
ATOM 988 N N . LEU A 1 125 ? 3.295 1.362 -2.015 1.00 93.31 125 LEU A N 1
ATOM 989 C CA . LEU A 1 125 ? 3.999 1.423 -3.292 1.00 93.31 125 LEU A CA 1
ATOM 990 C C . LEU A 1 125 ? 5.477 1.090 -3.095 1.00 93.31 125 LEU A C 1
ATOM 992 O O . LEU A 1 125 ? 6.150 1.715 -2.268 1.00 93.31 125 LEU A O 1
ATOM 996 N N . GLN A 1 126 ? 5.988 0.158 -3.897 1.00 91.06 126 GLN A N 1
ATOM 997 C CA . GLN A 1 126 ? 7.382 -0.291 -3.886 1.00 91.06 126 GLN A CA 1
ATOM 998 C C . GLN A 1 126 ? 8.140 0.140 -5.138 1.00 91.06 126 GLN A C 1
ATOM 10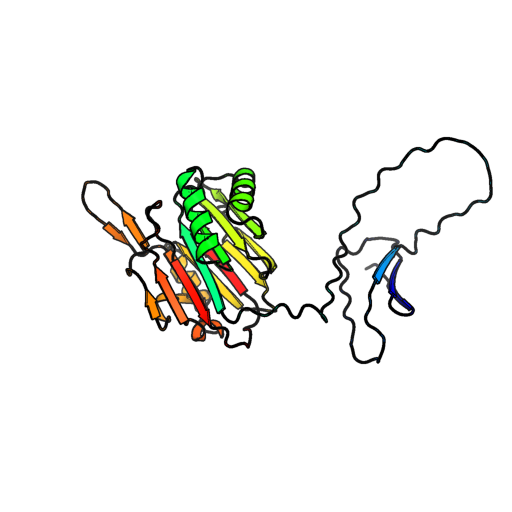00 O O . GLN A 1 126 ? 7.548 0.439 -6.174 1.00 91.06 126 GLN A O 1
ATOM 1005 N N . GLU A 1 127 ? 9.467 0.212 -5.022 1.00 91.00 127 GLU A N 1
ATOM 1006 C CA . GLU A 1 127 ? 10.369 0.692 -6.073 1.00 91.00 127 GLU A CA 1
ATOM 1007 C C . GLU A 1 127 ? 9.913 1.998 -6.737 1.00 91.00 127 GLU A C 1
ATOM 1009 O O . GLU A 1 127 ? 9.909 2.142 -7.958 1.00 91.00 127 GLU A O 1
ATOM 1014 N N . THR A 1 128 ? 9.540 3.012 -5.963 1.00 92.38 128 THR A N 1
ATOM 1015 C CA . THR A 1 128 ? 9.036 4.267 -6.538 1.00 92.38 128 THR A CA 1
ATOM 1016 C C . THR A 1 128 ? 10.089 5.001 -7.372 1.00 92.38 128 THR A C 1
ATOM 1018 O O . THR A 1 128 ? 9.731 5.799 -8.233 1.00 92.38 128 THR A O 1
ATOM 1021 N N . LYS A 1 129 ? 11.392 4.761 -7.151 1.00 91.31 129 LYS A N 1
ATOM 1022 C CA . LYS A 1 129 ? 12.529 5.446 -7.811 1.00 91.31 129 LYS A CA 1
ATOM 1023 C C . LYS A 1 129 ? 12.494 6.981 -7.698 1.00 91.31 129 LYS A C 1
ATOM 1025 O O . LYS A 1 129 ? 13.280 7.676 -8.342 1.00 91.31 129 LYS A O 1
ATOM 1030 N N . LEU A 1 130 ? 11.664 7.545 -6.816 1.00 90.81 130 LEU A N 1
ATOM 1031 C CA . LEU A 1 130 ? 11.522 8.988 -6.583 1.00 90.81 130 LEU A CA 1
ATOM 1032 C C . LEU A 1 130 ? 12.142 9.402 -5.251 1.00 90.81 130 LEU A C 1
ATOM 1034 O O . LEU A 1 130 ? 12.057 8.669 -4.279 1.00 90.81 130 LEU A O 1
ATOM 1038 N N . THR A 1 131 ? 12.805 10.558 -5.192 1.00 89.69 131 THR A N 1
ATOM 1039 C CA . THR A 1 131 ? 13.277 11.104 -3.907 1.00 89.69 131 THR A CA 1
ATOM 1040 C C . THR A 1 131 ? 12.078 11.496 -3.035 1.00 89.69 131 THR A C 1
ATOM 1042 O O . THR A 1 131 ? 10.995 11.652 -3.585 1.00 89.69 131 THR A O 1
ATOM 1045 N N . ASN A 1 132 ? 12.233 11.717 -1.720 1.00 87.81 132 ASN A N 1
ATOM 1046 C CA . ASN A 1 132 ? 11.101 12.075 -0.851 1.00 87.81 132 ASN A CA 1
ATOM 1047 C C . ASN A 1 132 ? 10.345 13.293 -1.394 1.00 87.81 132 ASN A C 1
ATOM 1049 O O . ASN A 1 132 ? 9.142 13.210 -1.592 1.00 87.81 132 ASN A O 1
ATOM 1053 N N . ASN A 1 133 ? 11.055 14.359 -1.780 1.00 90.25 133 ASN A N 1
ATOM 1054 C CA . ASN A 1 133 ? 10.432 15.557 -2.358 1.00 90.25 133 ASN A CA 1
ATOM 1055 C C . ASN A 1 133 ? 9.665 15.253 -3.655 1.00 90.25 133 ASN A C 1
ATOM 1057 O O . ASN A 1 133 ? 8.548 15.725 -3.849 1.00 90.25 133 ASN A O 1
ATOM 1061 N N . AR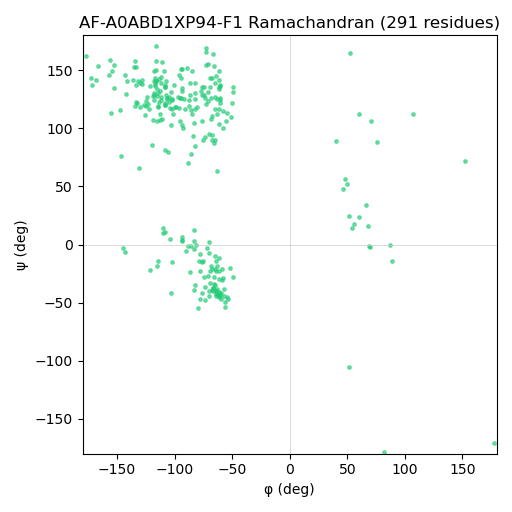G A 1 134 ? 10.244 14.441 -4.550 1.00 93.06 134 ARG A N 1
ATOM 1062 C CA . ARG A 1 134 ? 9.567 14.040 -5.793 1.00 93.06 134 ARG A CA 1
ATOM 1063 C C . ARG A 1 134 ? 8.387 13.108 -5.529 1.00 93.06 134 ARG A C 1
ATOM 1065 O O . ARG A 1 134 ? 7.405 13.174 -6.260 1.00 93.06 134 ARG A O 1
ATOM 1072 N N . MET A 1 135 ? 8.481 12.265 -4.506 1.00 93.44 135 MET A N 1
ATOM 1073 C CA . MET A 1 135 ? 7.413 11.368 -4.093 1.00 93.44 135 MET A CA 1
ATOM 1074 C C . MET A 1 135 ? 6.253 12.151 -3.478 1.00 93.44 135 MET A C 1
ATOM 1076 O O . MET A 1 135 ? 5.122 11.874 -3.844 1.00 93.44 135 MET A O 1
ATOM 1080 N N . THR A 1 136 ? 6.511 13.187 -2.670 1.00 92.69 136 THR A N 1
ATOM 1081 C CA . THR A 1 136 ? 5.472 14.107 -2.176 1.00 92.69 136 THR A CA 1
ATOM 1082 C C . THR A 1 136 ? 4.703 14.733 -3.338 1.00 92.69 136 THR A C 1
ATOM 1084 O O . THR A 1 136 ? 3.482 14.651 -3.383 1.00 92.69 136 THR A O 1
ATOM 1087 N N . ILE A 1 137 ? 5.411 15.277 -4.336 1.00 95.19 137 ILE A N 1
ATOM 1088 C CA . ILE A 1 137 ? 4.778 15.862 -5.531 1.00 95.19 137 ILE A CA 1
ATOM 1089 C C . ILE A 1 137 ? 3.967 14.806 -6.299 1.00 95.19 137 ILE A C 1
ATOM 1091 O O . ILE A 1 137 ? 2.861 15.083 -6.765 1.00 95.19 137 ILE A O 1
ATOM 1095 N N . ALA A 1 138 ? 4.499 13.591 -6.458 1.00 94.69 138 ALA A N 1
ATOM 1096 C CA . ALA A 1 138 ? 3.781 12.507 -7.122 1.00 94.69 138 ALA A CA 1
ATOM 1097 C C . ALA A 1 138 ? 2.524 12.095 -6.339 1.00 94.69 138 ALA A C 1
ATOM 1099 O O . ALA A 1 138 ? 1.462 11.962 -6.941 1.00 94.69 138 ALA A O 1
ATOM 1100 N N . ALA A 1 139 ? 2.619 11.961 -5.016 1.00 94.19 139 ALA A N 1
ATOM 1101 C CA . ALA A 1 139 ? 1.518 11.613 -4.127 1.00 94.19 139 ALA A CA 1
ATOM 1102 C C . ALA A 1 139 ? 0.387 12.643 -4.201 1.00 94.19 139 ALA A C 1
ATOM 1104 O O . ALA A 1 139 ? -0.752 12.253 -4.434 1.00 94.19 139 ALA A O 1
ATOM 1105 N N . THR A 1 140 ? 0.692 13.945 -4.145 1.00 95.44 140 THR A N 1
ATOM 1106 C CA . THR A 1 140 ? -0.318 15.007 -4.303 1.00 95.44 140 THR A CA 1
ATOM 1107 C C . THR A 1 140 ? -1.040 14.931 -5.652 1.00 95.44 140 THR A C 1
ATOM 1109 O O . THR A 1 140 ? -2.212 15.271 -5.743 1.00 95.44 140 THR A O 1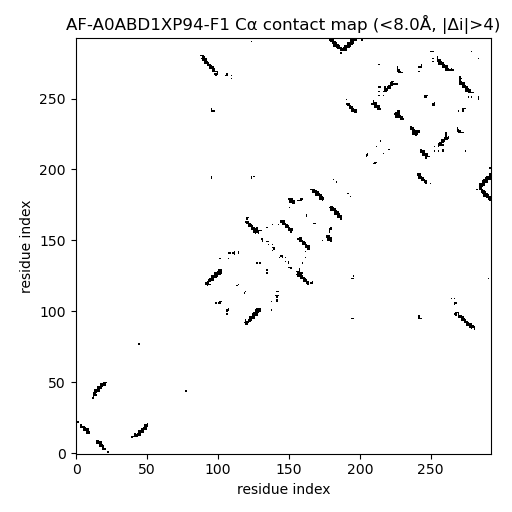
ATOM 1112 N N . ASN A 1 141 ? -0.378 14.452 -6.710 1.00 96.19 141 ASN A N 1
ATOM 1113 C CA . ASN A 1 141 ? -0.997 14.298 -8.030 1.00 96.19 141 ASN A CA 1
ATOM 1114 C C . ASN A 1 141 ? -1.812 13.004 -8.189 1.00 96.19 141 ASN A C 1
ATOM 1116 O O . ASN A 1 141 ? -2.809 12.998 -8.921 1.00 96.19 141 ASN A O 1
ATOM 1120 N N . ILE A 1 142 ? -1.355 11.916 -7.562 1.00 96.38 142 ILE A N 1
ATOM 1121 C CA . ILE A 1 142 ? -1.968 10.581 -7.605 1.00 96.38 142 ILE A CA 1
ATOM 1122 C C . ILE A 1 142 ? -3.189 10.523 -6.683 1.00 96.38 142 ILE A C 1
ATOM 1124 O O . ILE A 1 142 ? -4.246 10.050 -7.092 1.00 96.38 142 ILE A O 1
ATOM 1128 N N . ALA A 1 143 ? -3.043 11.020 -5.458 1.00 96.19 143 ALA A N 1
ATOM 1129 C CA . ALA A 1 143 ? -4.011 10.907 -4.379 1.00 96.19 143 ALA A CA 1
ATOM 1130 C C . ALA A 1 143 ? -3.965 12.179 -3.497 1.00 96.19 143 ALA A C 1
ATOM 1132 O O . ALA A 1 143 ? -3.397 12.148 -2.407 1.00 96.19 143 ALA A O 1
ATOM 1133 N N . PRO A 1 144 ? -4.539 13.314 -3.956 1.00 95.81 144 PRO A N 1
ATOM 1134 C CA . PRO A 1 144 ? -4.346 14.628 -3.328 1.00 95.81 144 PRO A CA 1
ATOM 1135 C C . PRO A 1 144 ? -4.754 14.714 -1.854 1.00 95.81 144 PRO A C 1
ATOM 1137 O O . PRO A 1 144 ? -4.201 15.517 -1.113 1.00 95.81 144 PRO A O 1
ATOM 1140 N N . SER A 1 145 ? -5.731 13.908 -1.440 1.00 94.31 145 SER A N 1
ATOM 1141 C CA . SER A 1 145 ? -6.241 13.873 -0.069 1.00 94.31 145 SER A CA 1
ATOM 1142 C C . SER A 1 145 ? -5.506 12.884 0.833 1.00 94.31 145 SER A C 1
ATOM 1144 O O . SER A 1 145 ? -5.830 12.802 2.010 1.00 94.31 145 SER A O 1
ATOM 1146 N N . TYR A 1 146 ? -4.575 12.086 0.311 1.00 94.19 146 TYR A N 1
ATOM 1147 C CA . TYR A 1 146 ? -3.943 11.030 1.094 1.00 94.19 146 TYR A CA 1
ATOM 1148 C C . TYR A 1 146 ? -2.737 11.574 1.853 1.00 94.19 146 TYR A C 1
ATOM 1150 O O . TYR A 1 146 ? -1.907 12.301 1.303 1.00 94.19 146 TYR A O 1
ATOM 1158 N N . THR A 1 147 ? -2.591 11.138 3.099 1.00 90.81 147 THR A N 1
ATOM 1159 C CA . THR A 1 147 ? -1.358 11.324 3.863 1.00 90.81 147 THR A CA 1
ATOM 1160 C C . THR A 1 147 ? -0.301 10.365 3.333 1.00 90.81 147 THR A C 1
ATOM 1162 O O . THR A 1 147 ? -0.578 9.189 3.101 1.00 90.81 147 THR A O 1
ATOM 1165 N N . MET A 1 148 ? 0.925 10.851 3.146 1.00 91.62 148 MET A N 1
ATOM 1166 C CA . MET A 1 148 ? 2.026 10.053 2.616 1.00 91.62 148 MET A CA 1
ATOM 1167 C C . MET A 1 148 ? 3.113 9.830 3.668 1.00 91.62 148 MET A C 1
ATOM 1169 O O . MET A 1 148 ? 3.630 10.781 4.250 1.00 91.62 148 MET A O 1
ATOM 1173 N N . VAL A 1 149 ? 3.549 8.578 3.807 1.00 88.50 149 VAL A N 1
ATOM 1174 C CA . VAL A 1 149 ? 4.792 8.205 4.490 1.00 88.50 149 VAL A CA 1
ATOM 1175 C C . VAL A 1 149 ? 5.753 7.642 3.457 1.00 88.50 149 VAL A C 1
ATOM 1177 O O . VAL A 1 149 ? 5.514 6.575 2.903 1.00 88.50 149 VAL A O 1
ATOM 1180 N N . ALA A 1 150 ? 6.840 8.356 3.179 1.00 87.50 150 ALA A N 1
ATOM 1181 C CA . ALA A 1 150 ? 7.852 7.918 2.224 1.00 87.50 150 ALA A CA 1
ATOM 1182 C C . ALA A 1 150 ? 9.154 7.516 2.920 1.00 87.50 150 ALA A C 1
ATOM 1184 O O . ALA A 1 150 ? 9.544 8.067 3.958 1.00 87.50 150 ALA A O 1
ATOM 1185 N N . SER A 1 151 ? 9.850 6.571 2.302 1.00 83.12 151 SER A N 1
ATOM 1186 C CA . SER A 1 151 ? 11.171 6.126 2.708 1.00 83.12 151 SER A CA 1
ATOM 1187 C C . SER A 1 151 ? 12.115 6.068 1.503 1.00 83.12 151 SER A C 1
ATOM 1189 O O . SER A 1 151 ? 11.755 5.654 0.397 1.00 83.12 151 SER A O 1
ATOM 1191 N N . GLN A 1 152 ? 13.356 6.484 1.755 1.00 80.06 152 GLN A N 1
ATOM 1192 C CA . GLN A 1 152 ? 14.492 6.241 0.878 1.00 80.06 152 GLN A CA 1
ATOM 1193 C C . GLN A 1 152 ? 15.317 5.112 1.482 1.00 80.06 152 GLN A C 1
ATOM 1195 O O . GLN A 1 152 ? 16.058 5.337 2.439 1.00 80.06 152 GLN A O 1
ATOM 1200 N N . GLY A 1 153 ? 15.186 3.914 0.929 1.00 67.88 153 GLY A N 1
ATOM 1201 C CA . GLY A 1 153 ? 16.132 2.841 1.169 1.00 67.88 153 GLY A CA 1
ATOM 1202 C C . GLY A 1 153 ? 17.468 3.071 0.462 1.00 67.88 153 GLY A C 1
ATOM 1203 O O . GLY A 1 153 ? 17.635 3.959 -0.386 1.00 67.88 153 GLY A O 1
ATOM 1204 N N . ARG A 1 154 ? 18.444 2.238 0.818 1.00 63.34 154 ARG A N 1
ATOM 1205 C CA . ARG A 1 154 ? 19.745 2.105 0.157 1.00 63.34 154 ARG A CA 1
ATOM 1206 C C . ARG A 1 154 ? 19.556 1.440 -1.212 1.00 63.34 154 ARG A C 1
ATOM 1208 O O . ARG A 1 154 ? 18.585 0.730 -1.453 1.00 63.34 154 ARG A O 1
ATOM 1215 N N . ASN A 1 155 ? 20.481 1.693 -2.136 1.00 61.69 155 ASN A N 1
ATOM 1216 C CA . ASN A 1 155 ? 20.526 1.057 -3.464 1.00 61.69 155 ASN A CA 1
ATOM 1217 C C . ASN A 1 155 ? 19.289 1.278 -4.360 1.00 61.69 155 ASN A C 1
ATOM 1219 O O . ASN A 1 155 ? 19.038 0.507 -5.279 1.00 61.69 155 ASN A O 1
ATOM 1223 N N . GLY A 1 156 ? 18.523 2.348 -4.131 1.00 63.03 156 GLY A N 1
ATOM 1224 C CA . GLY A 1 156 ? 17.385 2.701 -4.987 1.00 63.03 156 GLY A CA 1
ATOM 1225 C C . GLY A 1 156 ? 16.059 2.033 -4.615 1.00 63.03 156 GLY A C 1
ATOM 1226 O O . GLY A 1 156 ? 15.050 2.369 -5.239 1.00 63.03 156 GLY A O 1
ATOM 1227 N N . GLY A 1 157 ? 16.032 1.189 -3.573 1.00 66.19 157 GLY A N 1
ATOM 1228 C CA . GLY A 1 157 ? 14.795 0.767 -2.915 1.00 66.19 157 GLY A CA 1
ATOM 1229 C C . GLY A 1 157 ? 14.106 1.994 -2.329 1.00 66.19 157 GLY A C 1
ATOM 1230 O O . GLY A 1 157 ? 14.693 2.728 -1.539 1.00 66.19 157 GLY A O 1
ATOM 1231 N N . ARG A 1 158 ? 12.911 2.326 -2.813 1.00 85.25 158 ARG A N 1
ATOM 1232 C CA . ARG A 1 158 ? 12.172 3.511 -2.363 1.00 85.25 158 ARG A CA 1
ATOM 1233 C C . ARG A 1 158 ? 10.712 3.177 -2.295 1.00 85.25 158 ARG A C 1
ATOM 1235 O O . ARG A 1 158 ? 10.164 2.647 -3.260 1.00 85.25 158 ARG A O 1
ATOM 1242 N N . THR A 1 159 ? 10.101 3.484 -1.169 1.00 88.31 159 THR A N 1
ATOM 1243 C CA . THR A 1 159 ? 8.756 3.019 -0.870 1.00 88.31 159 THR A CA 1
ATOM 1244 C C . THR A 1 159 ? 7.916 4.157 -0.337 1.00 88.31 159 THR A C 1
ATOM 1246 O O . THR A 1 159 ? 8.426 5.154 0.186 1.00 88.31 159 THR A O 1
ATOM 1249 N N . ALA A 1 160 ? 6.615 4.043 -0.546 1.00 91.12 160 ALA A N 1
ATOM 1250 C CA . ALA A 1 160 ? 5.660 5.023 -0.079 1.00 91.12 160 ALA A CA 1
ATOM 1251 C C . ALA A 1 160 ? 4.402 4.323 0.404 1.00 91.12 160 ALA A C 1
ATOM 1253 O O . ALA A 1 160 ? 3.928 3.376 -0.214 1.00 91.12 160 ALA A O 1
ATOM 1254 N N . LEU A 1 161 ? 3.848 4.834 1.487 1.00 91.56 161 LEU A N 1
ATOM 1255 C CA . LEU A 1 161 ? 2.552 4.454 1.997 1.00 91.56 161 LEU A CA 1
ATOM 1256 C C . LEU A 1 161 ? 1.626 5.657 1.868 1.00 91.56 161 LEU A C 1
ATOM 1258 O O . LEU A 1 161 ? 1.936 6.730 2.383 1.00 91.56 161 LEU A O 1
ATOM 1262 N N . LEU A 1 162 ? 0.515 5.480 1.166 1.00 93.12 162 LEU A N 1
ATOM 1263 C CA . LEU A 1 162 ? -0.539 6.471 1.005 1.00 93.12 162 LEU A CA 1
ATOM 1264 C C . LEU A 1 162 ? -1.738 6.034 1.848 1.00 93.12 162 LEU A C 1
ATOM 1266 O O . LEU A 1 162 ? -2.240 4.919 1.694 1.00 93.12 162 LEU A O 1
ATOM 1270 N N . LEU A 1 163 ? -2.193 6.921 2.726 1.00 90.38 163 LEU A N 1
ATOM 1271 C CA . LEU A 1 163 ? -3.262 6.682 3.690 1.00 90.38 163 LEU A CA 1
ATOM 1272 C C . LEU A 1 163 ? -4.428 7.628 3.418 1.00 90.38 163 LEU A C 1
ATOM 1274 O O . LEU A 1 163 ? -4.247 8.844 3.385 1.00 90.38 163 LEU A O 1
ATOM 1278 N N . HIS A 1 164 ? -5.621 7.075 3.222 1.00 91.38 164 HIS A N 1
ATOM 1279 C CA . HIS A 1 164 ? -6.844 7.865 3.087 1.00 91.38 164 HIS A CA 1
ATOM 1280 C C . HIS A 1 164 ? -7.098 8.679 4.376 1.00 91.38 164 HIS A C 1
ATOM 1282 O O . HIS A 1 164 ? -6.782 8.168 5.447 1.00 91.38 164 HIS A O 1
ATOM 1288 N N . PRO A 1 165 ? -7.731 9.873 4.340 1.00 87.44 165 PRO A N 1
ATOM 1289 C CA . PRO A 1 165 ? -8.000 10.704 5.530 1.00 87.44 165 PRO A CA 1
ATOM 1290 C C . PRO A 1 165 ? -8.700 10.021 6.710 1.00 87.44 165 PRO A C 1
ATOM 1292 O O . PRO A 1 165 ? -8.643 10.504 7.832 1.00 87.44 165 PRO A O 1
ATOM 1295 N N . LEU A 1 166 ? -9.381 8.903 6.458 1.00 82.62 166 LEU A N 1
ATOM 1296 C CA . LEU A 1 166 ? -10.023 8.101 7.502 1.00 82.62 166 LEU A CA 1
ATOM 1297 C C . LEU A 1 166 ? -9.019 7.281 8.325 1.00 82.62 166 LEU A C 1
ATOM 1299 O O . LEU A 1 166 ? -9.387 6.745 9.361 1.00 82.62 166 LEU A O 1
ATOM 1303 N N . ILE A 1 167 ? -7.780 7.154 7.856 1.00 79.81 167 ILE A N 1
ATOM 1304 C CA . ILE A 1 167 ? -6.722 6.346 8.447 1.00 79.81 167 ILE A CA 1
ATOM 1305 C C . ILE A 1 167 ? -5.662 7.295 9.010 1.00 79.81 167 ILE A C 1
ATOM 1307 O O . ILE A 1 167 ? -4.913 7.924 8.261 1.00 79.81 167 ILE A O 1
ATOM 1311 N N . ALA A 1 168 ? -5.582 7.398 10.335 1.00 76.12 168 ALA A N 1
ATOM 1312 C CA . ALA A 1 168 ? -4.577 8.234 10.983 1.00 76.12 168 ALA A CA 1
ATOM 1313 C C . ALA A 1 168 ? -3.245 7.482 11.075 1.00 76.12 168 ALA A C 1
ATOM 1315 O O . ALA A 1 168 ? -3.224 6.308 11.412 1.00 76.12 168 ALA A O 1
ATOM 1316 N N . LEU A 1 169 ? -2.110 8.133 10.835 1.00 77.38 169 LEU A N 1
ATOM 1317 C CA . LEU A 1 169 ? -0.802 7.553 11.154 1.00 77.38 169 LEU A CA 1
ATOM 1318 C C . LEU A 1 169 ? -0.499 7.785 12.641 1.00 77.38 169 LEU A C 1
ATOM 1320 O O . LEU A 1 169 ? -0.602 8.912 13.111 1.00 77.38 169 LEU A O 1
ATOM 1324 N N . LYS A 1 170 ? -0.102 6.746 13.378 1.00 70.75 170 LYS A N 1
ATOM 1325 C CA . LYS A 1 170 ? 0.341 6.865 14.782 1.00 70.75 170 LYS A CA 1
ATOM 1326 C C . LYS A 1 170 ? 1.840 6.800 14.940 1.00 70.75 170 LYS A C 1
ATOM 1328 O O . LYS A 1 170 ? 2.393 7.526 15.750 1.00 70.75 170 LYS A O 1
ATOM 1333 N N . ASP A 1 171 ? 2.474 5.895 14.212 1.00 68.94 171 ASP A N 1
ATOM 1334 C CA . ASP A 1 171 ? 3.908 5.676 14.316 1.00 68.94 171 ASP A CA 1
ATOM 1335 C C . ASP A 1 171 ? 4.418 5.055 13.018 1.00 68.94 171 ASP A C 1
ATOM 1337 O O . ASP A 1 171 ? 3.653 4.480 12.245 1.00 68.94 171 ASP A O 1
ATOM 1341 N N . SER A 1 172 ? 5.708 5.167 12.749 1.00 76.12 172 SER A N 1
ATOM 1342 C CA . SER A 1 172 ? 6.350 4.459 11.652 1.00 76.12 172 SER A CA 1
ATOM 1343 C C . SER A 1 172 ? 7.827 4.255 11.942 1.00 76.12 172 SER A C 1
ATOM 1345 O O . SER A 1 172 ? 8.472 5.077 12.585 1.00 76.12 172 SER A O 1
ATOM 1347 N N . SER A 1 173 ? 8.390 3.169 11.427 1.00 69.69 173 SER A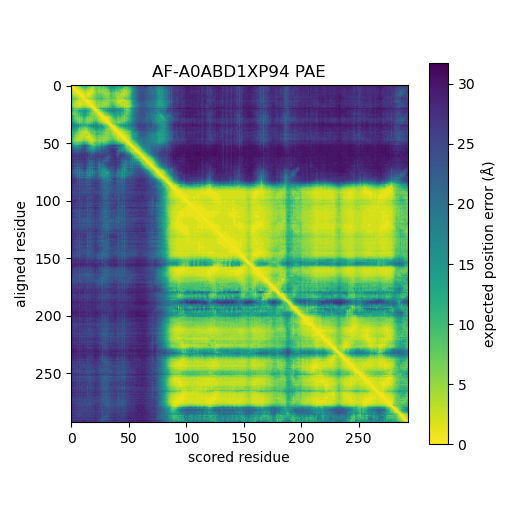 N 1
ATOM 1348 C CA . SER A 1 173 ? 9.808 2.871 11.579 1.00 69.69 173 SER A CA 1
ATOM 1349 C C . SER A 1 173 ? 10.423 2.427 10.263 1.00 69.69 173 SER A C 1
ATOM 1351 O O . SER A 1 173 ? 9.740 1.967 9.345 1.00 69.69 173 SER A O 1
ATOM 1353 N N . ARG A 1 174 ? 11.744 2.568 10.182 1.00 72.44 174 ARG A N 1
ATOM 1354 C CA . ARG A 1 174 ? 12.555 2.240 9.011 1.00 72.44 174 ARG A CA 1
ATOM 1355 C C . ARG A 1 174 ? 13.542 1.133 9.349 1.00 72.44 174 ARG A C 1
ATOM 1357 O O . ARG A 1 174 ? 13.978 1.006 10.493 1.00 72.44 174 ARG A O 1
ATOM 1364 N N . LEU A 1 175 ? 13.876 0.329 8.351 1.00 66.31 175 LEU A N 1
ATOM 1365 C CA . LEU A 1 175 ? 14.892 -0.702 8.435 1.00 66.31 175 LEU A CA 1
ATOM 1366 C C . LEU A 1 175 ? 16.263 -0.017 8.463 1.00 66.31 175 LEU A C 1
ATOM 1368 O O . LEU A 1 175 ? 16.405 1.169 8.149 1.00 66.31 175 LEU A O 1
ATOM 1372 N N . SER A 1 176 ? 17.299 -0.764 8.836 1.00 66.44 176 SER A N 1
ATOM 1373 C CA . SER A 1 176 ? 18.682 -0.265 8.838 1.00 66.44 176 SER A CA 1
ATOM 1374 C C . SER A 1 176 ? 19.173 0.140 7.440 1.00 66.44 176 SER A C 1
ATOM 1376 O O . SER A 1 176 ? 20.074 0.973 7.306 1.00 66.44 176 SER A O 1
ATOM 1378 N N . ASP A 1 177 ? 18.558 -0.413 6.395 1.00 63.00 177 ASP A N 1
ATOM 1379 C CA . ASP A 1 177 ? 18.771 -0.044 5.000 1.00 63.00 177 ASP A CA 1
ATOM 1380 C C . ASP A 1 177 ? 17.979 1.208 4.578 1.00 63.00 177 ASP A C 1
ATOM 1382 O O . ASP A 1 177 ? 18.103 1.641 3.442 1.00 63.00 177 ASP A O 1
ATOM 1386 N N . GLY A 1 178 ? 17.199 1.815 5.473 1.00 59.56 178 GLY A N 1
ATOM 1387 C CA . GLY A 1 178 ? 16.416 3.022 5.231 1.00 59.56 178 GLY A CA 1
ATOM 1388 C C . GLY A 1 178 ? 15.007 2.783 4.694 1.00 59.56 178 GLY A C 1
ATOM 1389 O O . GLY A 1 178 ? 14.210 3.723 4.770 1.00 59.56 178 GLY A O 1
ATOM 1390 N N . ASN A 1 179 ? 14.678 1.574 4.221 1.00 61.09 179 ASN A N 1
ATOM 1391 C CA . ASN A 1 179 ? 13.356 1.203 3.709 1.00 61.09 179 ASN A CA 1
ATOM 1392 C C . ASN A 1 179 ? 12.284 1.284 4.820 1.00 61.09 179 ASN A C 1
ATOM 1394 O O . ASN A 1 179 ? 12.582 1.030 5.986 1.00 61.09 179 ASN A O 1
ATOM 1398 N N . LEU A 1 180 ? 11.040 1.679 4.511 1.00 59.28 180 LEU A N 1
ATOM 1399 C CA . LEU A 1 180 ? 9.968 1.735 5.518 1.00 59.28 180 LEU A CA 1
ATOM 1400 C C . LEU A 1 180 ? 9.684 0.308 6.000 1.00 59.28 180 LEU A C 1
ATOM 1402 O O . LEU A 1 180 ? 9.262 -0.508 5.205 1.00 59.28 180 LEU A O 1
ATOM 1406 N N . THR A 1 181 ? 9.901 -0.001 7.276 1.00 58.94 181 THR A N 1
ATOM 1407 C CA . THR A 1 181 ? 9.624 -1.344 7.812 1.00 58.94 181 THR A CA 1
ATOM 1408 C C . THR A 1 181 ? 8.165 -1.493 8.169 1.00 58.94 181 THR A C 1
ATOM 1410 O O . THR A 1 181 ? 7.598 -2.573 8.074 1.00 58.94 181 THR A O 1
ATOM 1413 N N . TRP A 1 182 ? 7.579 -0.433 8.729 1.00 61.12 182 TRP A N 1
ATOM 1414 C CA . TRP A 1 182 ? 6.213 -0.441 9.217 1.00 61.12 182 TRP A CA 1
ATOM 1415 C C . TRP A 1 182 ? 5.673 0.950 9.517 1.00 61.12 182 TRP A C 1
ATOM 1417 O O . TRP A 1 182 ? 6.422 1.863 9.839 1.00 61.12 182 TRP A O 1
ATOM 1427 N N . ALA A 1 183 ? 4.358 1.083 9.423 1.00 54.22 183 ALA A N 1
ATOM 1428 C CA . ALA A 1 183 ? 3.527 2.184 9.854 1.00 54.22 183 ALA A CA 1
ATOM 1429 C C . ALA A 1 183 ? 2.399 1.662 10.764 1.00 54.22 183 ALA A C 1
ATOM 1431 O O . ALA A 1 183 ? 1.556 0.867 10.361 1.00 54.22 183 ALA A O 1
ATOM 1432 N N . GLN A 1 184 ? 2.344 2.128 12.004 1.00 57.50 184 GLN A N 1
ATOM 1433 C CA . GLN A 1 184 ? 1.137 2.038 12.809 1.00 57.50 184 GLN A CA 1
ATOM 1434 C C . GLN A 1 184 ? 0.116 3.035 12.296 1.00 57.50 184 GLN A C 1
ATOM 1436 O O . GLN A 1 184 ? 0.381 4.232 12.315 1.00 57.50 184 GLN A O 1
ATOM 1441 N N . VAL A 1 185 ? -1.049 2.555 11.880 1.00 55.31 185 VAL A N 1
ATOM 1442 C CA . VAL A 1 185 ? -2.162 3.409 11.493 1.00 55.31 185 VAL A CA 1
ATOM 1443 C C . VAL A 1 185 ? -3.367 3.161 12.390 1.00 55.31 185 VAL A C 1
ATOM 1445 O O . VAL A 1 185 ? -3.780 2.033 12.633 1.00 55.31 185 VAL A O 1
ATOM 1448 N N . ASP A 1 186 ? -3.915 4.222 12.954 1.00 55.22 186 ASP A N 1
ATOM 1449 C CA . ASP A 1 186 ? -5.078 4.134 13.806 1.00 55.22 186 ASP A CA 1
ATOM 1450 C C . ASP A 1 186 ? -6.358 4.193 13.001 1.00 55.22 186 ASP A C 1
ATOM 1452 O O . ASP A 1 186 ? -6.609 5.102 12.208 1.00 55.22 186 ASP A O 1
ATOM 1456 N N . TYR A 1 187 ? -7.171 3.200 13.306 1.00 49.47 187 TYR A N 1
ATOM 1457 C CA . TYR A 1 187 ? -8.594 3.184 13.085 1.00 49.47 187 TYR A CA 1
ATOM 1458 C C . TYR A 1 187 ? -9.199 2.739 14.425 1.00 49.47 187 TYR A C 1
ATOM 1460 O O . TYR A 1 187 ? -9.597 1.594 14.598 1.00 49.47 187 TYR A O 1
ATOM 1468 N N . GLN A 1 188 ? -9.022 3.604 15.430 1.00 39.31 188 GLN A N 1
ATOM 1469 C CA . GLN A 1 188 ? -9.243 3.397 16.869 1.00 39.31 188 GLN A CA 1
ATOM 1470 C C . GLN A 1 188 ? -8.801 2.014 17.441 1.00 39.31 188 GLN A C 1
ATOM 1472 O O . GLN A 1 188 ? -9.602 1.097 17.543 1.00 39.31 188 GLN A O 1
ATOM 1477 N N . ALA A 1 189 ? -7.525 1.929 17.870 1.00 34.62 189 ALA A N 1
ATOM 1478 C CA . ALA A 1 189 ? -6.813 1.094 18.878 1.00 34.62 189 ALA A CA 1
ATOM 1479 C C . ALA A 1 189 ? -6.427 -0.415 18.677 1.00 34.62 189 ALA A C 1
ATOM 1481 O O . ALA A 1 189 ? -7.080 -1.265 19.244 1.00 34.62 189 ALA A O 1
ATOM 1482 N N . TYR A 1 190 ? -5.242 -0.714 18.089 1.00 37.25 190 TYR A N 1
ATOM 1483 C CA . TYR A 1 190 ? -4.362 -1.944 18.096 1.00 37.25 190 TYR A CA 1
ATOM 1484 C C . TYR A 1 190 ? -4.683 -3.313 17.392 1.00 37.25 190 TYR A C 1
ATOM 1486 O O . TYR A 1 190 ? -5.313 -4.169 18.009 1.00 37.25 190 TYR A O 1
ATOM 1494 N N . LYS A 1 191 ? -4.005 -3.633 16.249 1.00 49.50 191 LYS A N 1
ATOM 1495 C CA . LYS A 1 191 ? -3.184 -4.863 15.926 1.00 49.50 191 LYS A CA 1
ATOM 1496 C C . LYS A 1 191 ? -2.495 -4.819 14.525 1.00 49.50 191 LYS A C 1
ATOM 1498 O O . LYS A 1 191 ? -2.839 -3.986 13.706 1.00 49.50 191 LYS A O 1
ATOM 1503 N N . ASN A 1 192 ? -1.466 -5.646 14.243 1.00 51.78 192 ASN A N 1
ATOM 1504 C CA . ASN A 1 192 ? -0.500 -5.478 13.115 1.00 51.78 192 ASN A CA 1
ATOM 1505 C C . ASN A 1 192 ? -0.881 -6.089 11.750 1.00 51.78 192 ASN A C 1
ATOM 1507 O O . ASN A 1 192 ? -0.895 -7.294 11.654 1.00 51.78 192 ASN A O 1
ATOM 1511 N N . LEU A 1 193 ? -1.019 -5.320 10.667 1.00 49.78 193 LEU A N 1
ATOM 1512 C CA . LEU A 1 193 ? -1.121 -5.798 9.272 1.00 49.78 193 LEU A CA 1
ATOM 1513 C C . LEU A 1 193 ? 0.265 -5.812 8.593 1.00 49.78 193 LEU A C 1
ATOM 1515 O O . LEU A 1 193 ? 1.098 -5.000 8.937 1.00 49.78 193 LEU A O 1
ATOM 1519 N N . MET A 1 194 ? 0.565 -6.670 7.624 1.00 57.12 194 MET A N 1
ATOM 1520 C CA . MET A 1 194 ? 1.850 -6.709 6.908 1.00 57.12 194 MET A CA 1
ATOM 1521 C C . MET A 1 194 ? 1.651 -6.692 5.390 1.00 57.12 194 MET A C 1
ATOM 1523 O O . MET A 1 194 ? 0.739 -7.328 4.892 1.00 57.12 194 MET A O 1
ATOM 1527 N N . VAL A 1 195 ? 2.456 -5.936 4.640 1.00 55.47 195 VAL A N 1
ATOM 1528 C CA . VAL A 1 195 ? 2.285 -5.728 3.190 1.00 55.47 195 VAL A CA 1
ATOM 1529 C C . VAL A 1 195 ? 3.643 -5.549 2.509 1.00 55.47 195 VAL A C 1
ATOM 1531 O O . VAL A 1 195 ? 4.304 -4.554 2.768 1.00 55.47 195 VAL A O 1
ATOM 1534 N N . GLY A 1 196 ? 4.095 -6.428 1.619 1.00 59.72 196 GLY A N 1
ATOM 1535 C CA . GLY A 1 196 ? 5.427 -6.241 1.026 1.00 59.72 196 GLY A CA 1
ATOM 1536 C C . GLY A 1 196 ? 5.883 -7.322 0.058 1.00 59.72 196 GLY A C 1
ATOM 1537 O O . GLY A 1 196 ? 5.097 -8.187 -0.319 1.00 59.72 196 GLY A O 1
ATOM 1538 N N . GLU A 1 197 ? 7.158 -7.241 -0.324 1.00 56.38 197 GLU A N 1
ATOM 1539 C CA . GLU A 1 197 ? 7.843 -8.264 -1.120 1.00 56.38 197 GLU A CA 1
ATOM 1540 C C . GLU A 1 197 ? 8.569 -9.243 -0.184 1.00 56.38 197 GLU A C 1
ATOM 1542 O O . GLU A 1 197 ? 9.196 -8.839 0.801 1.00 56.38 197 GLU A O 1
ATOM 1547 N N . GLU A 1 198 ? 8.452 -10.547 -0.438 1.00 58.72 198 GLU A N 1
ATOM 1548 C CA . GLU A 1 198 ? 9.037 -11.565 0.442 1.00 58.72 198 GLU A CA 1
ATOM 1549 C C . GLU A 1 198 ? 10.534 -11.796 0.154 1.00 58.72 198 GLU A C 1
ATOM 1551 O O . GLU A 1 198 ? 10.913 -12.288 -0.907 1.00 58.72 198 GLU A O 1
ATOM 1556 N N . GLN A 1 199 ? 11.396 -11.505 1.139 1.00 62.31 199 GLN A N 1
ATOM 1557 C CA . GLN A 1 199 ? 12.828 -11.855 1.131 1.00 62.31 199 GLN A CA 1
ATOM 1558 C C . GLN A 1 199 ? 13.200 -12.840 2.260 1.00 62.31 199 GLN A C 1
ATOM 1560 O O . GLN A 1 199 ? 12.421 -13.081 3.177 1.00 62.31 199 GLN A O 1
ATOM 1565 N N . HIS A 1 200 ? 14.422 -13.393 2.258 1.00 53.09 200 HIS A N 1
ATOM 1566 C CA . HIS A 1 200 ? 14.880 -14.456 3.181 1.00 53.09 200 HIS A CA 1
ATOM 1567 C C . HIS A 1 200 ? 14.625 -14.235 4.689 1.00 53.09 200 HIS A C 1
ATOM 1569 O O . HIS A 1 200 ? 14.431 -15.206 5.421 1.00 53.09 200 HIS A O 1
ATOM 1575 N N . ASN A 1 201 ? 14.563 -12.992 5.177 1.00 60.22 201 ASN A N 1
ATOM 1576 C CA . ASN A 1 201 ? 14.280 -12.707 6.594 1.00 60.22 201 ASN A CA 1
ATOM 1577 C C . ASN A 1 201 ? 12.794 -12.843 6.971 1.00 60.22 201 ASN A C 1
ATOM 1579 O O . ASN A 1 201 ? 12.446 -12.809 8.155 1.00 60.22 201 ASN A O 1
ATOM 1583 N N . PHE A 1 202 ? 11.915 -13.023 5.988 1.00 65.00 202 PHE A N 1
ATOM 1584 C CA . PHE A 1 202 ? 10.471 -12.971 6.160 1.00 65.00 202 PHE A CA 1
ATOM 1585 C C . PHE A 1 202 ? 9.918 -14.117 7.017 1.00 65.00 202 PHE A C 1
ATOM 1587 O O . PHE A 1 202 ? 9.075 -13.893 7.886 1.00 65.00 202 PHE A O 1
ATOM 1594 N N . ARG A 1 203 ? 10.475 -15.329 6.891 1.00 67.81 203 ARG A N 1
ATOM 1595 C CA . ARG A 1 203 ? 10.059 -16.495 7.695 1.00 67.81 203 ARG A CA 1
ATOM 1596 C C . ARG A 1 203 ? 10.175 -16.246 9.203 1.00 67.81 203 ARG A C 1
ATOM 1598 O O . ARG A 1 203 ? 9.302 -16.654 9.967 1.00 67.81 203 ARG A O 1
ATOM 1605 N N . SER A 1 204 ? 11.225 -15.541 9.632 1.00 68.38 204 SER A N 1
ATOM 1606 C CA . SER A 1 204 ? 11.428 -15.190 11.045 1.00 68.38 204 SER A CA 1
ATOM 1607 C C . SER A 1 204 ? 10.354 -14.228 11.567 1.00 68.38 204 SER A C 1
ATOM 1609 O O . SER A 1 204 ? 9.917 -14.338 12.711 1.00 68.38 204 SER A O 1
ATOM 1611 N N . LEU A 1 205 ? 9.874 -13.325 10.709 1.00 67.31 205 LEU A N 1
ATOM 1612 C CA . LEU A 1 205 ? 8.828 -12.357 11.028 1.00 67.31 205 LEU A CA 1
ATOM 1613 C C . LEU A 1 205 ? 7.452 -13.019 11.055 1.00 67.31 205 LEU A C 1
ATOM 1615 O O . LEU A 1 205 ? 6.691 -12.769 11.987 1.00 67.31 205 LEU A O 1
ATOM 1619 N N . LYS A 1 206 ? 7.176 -13.910 10.091 1.00 70.38 206 LYS A N 1
ATOM 1620 C CA . LYS A 1 206 ? 5.951 -14.720 10.046 1.00 70.38 206 LYS A CA 1
ATOM 1621 C C . LYS A 1 206 ? 5.753 -15.492 11.349 1.00 70.38 206 LYS A C 1
ATOM 1623 O O . LYS A 1 206 ? 4.673 -15.443 11.925 1.00 70.38 206 LYS A O 1
ATOM 1628 N N . LEU A 1 207 ? 6.816 -16.121 11.856 1.00 75.19 207 LEU A N 1
ATOM 1629 C CA . LEU A 1 207 ? 6.792 -16.832 13.138 1.00 75.19 207 LEU A CA 1
ATOM 1630 C C . LEU A 1 207 ? 6.686 -15.884 14.338 1.00 75.19 207 LEU A C 1
ATOM 1632 O O . LEU A 1 207 ? 5.901 -16.134 15.245 1.00 75.19 207 LEU A O 1
ATOM 1636 N N . LYS A 1 208 ? 7.449 -14.784 14.351 1.00 75.38 208 LYS A N 1
ATOM 1637 C CA . LYS A 1 208 ? 7.472 -13.840 15.481 1.00 75.38 208 LYS A CA 1
ATOM 1638 C C . LYS A 1 208 ? 6.138 -13.122 15.699 1.00 75.38 208 LYS A C 1
ATOM 1640 O O . LYS A 1 208 ? 5.811 -12.797 16.837 1.00 75.38 208 LYS A O 1
ATOM 1645 N N . PHE A 1 209 ? 5.416 -12.820 14.624 1.00 72.56 209 PHE A N 1
ATOM 1646 C CA . PHE A 1 209 ? 4.163 -12.060 14.665 1.00 72.56 209 PHE A CA 1
ATOM 1647 C C . PHE A 1 209 ? 2.932 -12.908 14.341 1.00 72.56 209 PHE A C 1
ATOM 1649 O O . PHE A 1 209 ? 1.858 -12.343 14.160 1.00 72.56 209 PHE A O 1
ATOM 1656 N N . THR A 1 210 ? 3.099 -14.231 14.259 1.00 84.50 210 THR A N 1
ATOM 1657 C CA . THR A 1 210 ? 2.035 -15.195 13.955 1.00 84.50 210 THR A CA 1
ATOM 1658 C C . THR A 1 210 ? 1.206 -14.758 12.747 1.00 84.50 210 THR A C 1
ATOM 1660 O O . THR A 1 210 ? 0.002 -14.532 12.830 1.00 84.50 210 THR A O 1
ATOM 1663 N N . LEU A 1 211 ? 1.885 -14.544 11.623 1.00 83.56 211 LEU A N 1
ATOM 1664 C CA . LEU A 1 211 ? 1.258 -14.025 10.412 1.00 83.56 211 LEU A CA 1
ATOM 1665 C C . LEU A 1 211 ? 0.838 -15.162 9.487 1.00 83.56 211 LEU A C 1
ATOM 1667 O O . LEU A 1 211 ? 1.573 -16.134 9.303 1.00 83.56 211 LEU A O 1
ATOM 1671 N N . SER A 1 212 ? -0.294 -14.982 8.826 1.00 87.62 212 SER A N 1
ATOM 1672 C CA . SER A 1 212 ? -0.725 -15.783 7.690 1.00 87.62 212 SER A CA 1
ATOM 1673 C C . SER A 1 212 ? -0.812 -14.916 6.455 1.00 87.62 212 SER A C 1
ATOM 1675 O O . SER A 1 212 ? -1.062 -13.717 6.548 1.00 87.62 212 SER A O 1
ATOM 1677 N N . ASP A 1 213 ? -0.591 -15.519 5.301 1.00 88.31 213 ASP A N 1
ATOM 1678 C CA . ASP A 1 213 ? -0.842 -14.844 4.041 1.00 88.31 213 ASP A CA 1
ATOM 1679 C C . ASP A 1 213 ? -2.356 -14.651 3.862 1.00 88.31 213 ASP A C 1
ATOM 1681 O O . ASP A 1 213 ? -3.140 -15.560 4.139 1.00 88.31 213 ASP A O 1
ATOM 1685 N N . ALA A 1 214 ? -2.768 -13.462 3.426 1.00 89.44 214 ALA A N 1
ATOM 1686 C CA . ALA A 1 214 ? -4.148 -13.159 3.084 1.00 89.44 214 ALA A CA 1
ATOM 1687 C C . ALA A 1 214 ? -4.649 -14.046 1.936 1.00 89.44 214 ALA A C 1
ATOM 1689 O O . ALA A 1 214 ? -5.834 -14.370 1.904 1.00 89.44 214 ALA A O 1
ATOM 1690 N N . PHE A 1 215 ? -3.766 -14.482 1.029 1.00 89.31 215 PHE A N 1
ATOM 1691 C CA . PHE A 1 215 ? -4.144 -15.406 -0.040 1.00 89.31 215 PHE A CA 1
ATOM 1692 C C . PHE A 1 215 ? -4.608 -16.764 0.499 1.00 89.31 215 PHE A C 1
ATOM 1694 O O . PHE A 1 215 ? -5.585 -17.336 0.003 1.00 89.31 215 PHE A O 1
ATOM 1701 N N . ASP A 1 216 ? -3.957 -17.262 1.551 1.00 89.19 216 ASP A N 1
ATOM 1702 C CA . ASP A 1 216 ? -4.294 -18.545 2.173 1.00 89.19 216 ASP A CA 1
ATOM 1703 C C . ASP A 1 216 ? -5.681 -18.522 2.834 1.00 89.19 216 ASP A C 1
ATOM 1705 O O . ASP A 1 216 ? -6.346 -19.556 2.899 1.00 89.19 216 ASP A O 1
ATOM 1709 N N . VAL A 1 217 ? -6.140 -17.351 3.280 1.00 90.12 217 VAL A N 1
ATOM 1710 C CA . VAL A 1 217 ? -7.297 -17.224 4.186 1.00 90.12 217 VAL A CA 1
ATOM 1711 C C . VAL A 1 217 ? -8.501 -16.522 3.566 1.00 90.12 217 VAL A C 1
ATOM 1713 O O . VAL A 1 217 ? -9.590 -16.611 4.121 1.00 90.12 217 VAL A O 1
ATOM 1716 N N . ALA A 1 218 ? -8.330 -15.842 2.430 1.00 91.12 218 ALA A N 1
ATOM 1717 C CA . ALA A 1 218 ? -9.421 -15.162 1.742 1.00 91.12 218 ALA A CA 1
ATOM 1718 C C . ALA A 1 218 ? -10.521 -16.136 1.295 1.00 91.12 218 ALA A C 1
ATOM 1720 O O . ALA A 1 218 ? -10.228 -17.178 0.697 1.00 91.12 218 ALA A O 1
ATOM 1721 N N . GLU A 1 219 ? -11.783 -15.753 1.515 1.00 90.31 219 GLU A N 1
ATOM 1722 C CA . GLU A 1 219 ? -12.945 -16.514 1.034 1.00 90.31 219 GLU A CA 1
ATOM 1723 C C . GLU A 1 219 ? -12.986 -16.552 -0.500 1.00 90.31 219 GLU A C 1
ATOM 1725 O O . GLU A 1 219 ? -13.213 -17.602 -1.105 1.00 90.31 219 GLU A O 1
ATOM 1730 N N . GLU A 1 220 ? -12.706 -15.413 -1.139 1.00 93.75 220 GLU A N 1
ATOM 1731 C CA . GLU A 1 220 ? -12.672 -15.280 -2.592 1.00 93.75 220 GLU A CA 1
ATOM 1732 C C . GLU A 1 220 ? -11.277 -14.873 -3.098 1.00 93.75 220 GLU A C 1
ATOM 1734 O O . GLU A 1 220 ? -10.677 -13.897 -2.642 1.00 93.75 220 GLU A O 1
ATOM 1739 N N . ARG A 1 221 ? -10.768 -15.598 -4.102 1.00 95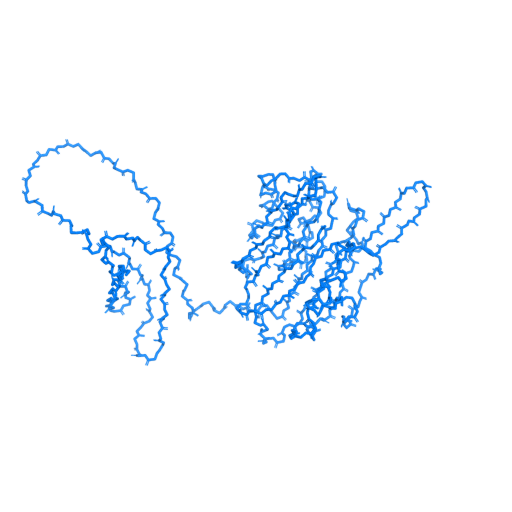.25 221 ARG A N 1
ATOM 1740 C CA . ARG A 1 221 ? -9.472 -15.331 -4.747 1.00 95.25 221 ARG A CA 1
ATOM 1741 C C . ARG A 1 221 ? -9.692 -14.919 -6.197 1.00 95.25 221 ARG A C 1
ATOM 1743 O O . ARG A 1 221 ? -10.233 -15.692 -6.986 1.00 95.25 221 ARG A O 1
ATOM 1750 N N . LYS A 1 222 ? -9.269 -13.706 -6.550 1.00 93.69 222 LYS A N 1
ATOM 1751 C CA . LYS A 1 222 ? -9.402 -13.126 -7.894 1.00 93.69 222 LYS A CA 1
ATOM 1752 C C . LYS A 1 222 ? -8.038 -12.931 -8.539 1.00 93.69 222 LYS A C 1
ATOM 1754 O O . LYS A 1 222 ? -7.085 -12.511 -7.887 1.00 93.69 222 LYS A O 1
ATOM 1759 N N . GLY A 1 223 ? -7.981 -13.179 -9.843 1.00 91.00 223 GLY A N 1
ATOM 1760 C CA . GLY A 1 223 ? -6.760 -13.035 -10.629 1.00 91.00 223 GLY A CA 1
ATOM 1761 C C . GLY A 1 223 ? -5.816 -14.241 -10.530 1.00 91.00 223 GLY A C 1
ATOM 1762 O O . GLY A 1 223 ? -6.145 -15.257 -9.914 1.00 91.00 223 GLY A O 1
ATOM 1763 N N . PRO A 1 224 ? -4.656 -14.168 -11.201 1.00 89.19 224 PRO A N 1
ATOM 1764 C CA . PRO A 1 224 ? -3.681 -15.252 -11.220 1.00 89.19 224 PRO A CA 1
ATOM 1765 C C . PRO A 1 224 ? -2.945 -15.382 -9.882 1.00 89.19 224 PRO A C 1
ATOM 1767 O O . PRO A 1 224 ? -2.748 -14.398 -9.188 1.00 89.19 224 PRO A O 1
ATOM 1770 N N . HIS A 1 225 ? -2.442 -16.573 -9.546 1.00 87.81 225 HIS A N 1
ATOM 1771 C CA . HIS A 1 225 ? -1.676 -16.777 -8.305 1.00 87.81 225 HIS A CA 1
ATOM 1772 C C . HIS A 1 225 ? -0.300 -16.082 -8.302 1.00 87.81 225 HIS A C 1
ATOM 1774 O O . HIS A 1 225 ? 0.278 -15.869 -7.244 1.00 87.81 225 HIS A O 1
ATOM 1780 N N . TYR A 1 226 ? 0.234 -15.713 -9.467 1.00 88.62 226 TYR A N 1
ATOM 1781 C CA . TYR A 1 226 ? 1.488 -14.971 -9.587 1.00 88.62 226 TYR A CA 1
ATOM 1782 C C . TYR A 1 226 ? 1.244 -13.463 -9.546 1.00 88.62 226 TYR A C 1
ATOM 1784 O O . TYR A 1 226 ? 0.206 -12.986 -9.996 1.00 88.62 226 TYR A O 1
ATOM 1792 N N . THR A 1 227 ? 2.233 -12.707 -9.076 1.00 86.75 227 THR A N 1
ATOM 1793 C CA . THR A 1 227 ? 2.160 -11.240 -9.007 1.00 86.75 227 THR A CA 1
ATOM 1794 C C . THR A 1 227 ? 3.178 -10.566 -9.907 1.00 86.75 227 THR A C 1
ATOM 1796 O O . THR A 1 227 ? 2.984 -9.414 -10.278 1.00 86.75 227 THR A O 1
ATOM 1799 N N . ARG A 1 228 ? 4.217 -11.290 -10.335 1.00 86.88 228 ARG A N 1
ATOM 1800 C CA . ARG A 1 228 ? 5.253 -10.803 -11.237 1.00 86.88 228 ARG A CA 1
ATOM 1801 C C . ARG A 1 228 ? 5.291 -11.578 -12.544 1.00 86.88 228 ARG A C 1
ATOM 1803 O O . ARG A 1 228 ? 5.199 -12.807 -12.560 1.00 86.88 228 ARG A O 1
ATOM 1810 N N . HIS A 1 229 ? 5.519 -10.841 -13.622 1.00 85.38 229 HIS A N 1
ATOM 1811 C CA . HIS A 1 229 ? 5.772 -11.352 -14.954 1.00 85.38 229 HIS A CA 1
ATOM 1812 C C . HIS A 1 229 ? 7.088 -10.809 -15.513 1.00 85.38 229 HIS A C 1
ATOM 1814 O O . HIS A 1 229 ? 7.250 -9.606 -15.717 1.00 85.38 229 HIS A O 1
ATOM 1820 N N . ILE A 1 230 ? 8.025 -11.706 -15.810 1.00 79.62 230 ILE A N 1
ATOM 1821 C CA . ILE A 1 230 ? 9.307 -11.349 -16.412 1.00 79.62 230 ILE A CA 1
ATOM 1822 C C . ILE A 1 230 ? 9.351 -11.889 -17.840 1.00 79.62 230 ILE A C 1
ATOM 1824 O O . ILE A 1 230 ? 9.224 -13.092 -18.054 1.00 79.62 230 ILE A O 1
ATOM 1828 N N . ALA A 1 231 ? 9.593 -10.997 -18.800 1.00 61.81 231 ALA A N 1
ATOM 1829 C CA . ALA A 1 231 ? 9.908 -11.346 -20.180 1.00 61.81 231 ALA A CA 1
ATOM 1830 C C . ALA A 1 231 ? 11.394 -11.051 -20.446 1.00 61.81 231 ALA A C 1
ATOM 1832 O O . ALA A 1 231 ? 11.743 -9.992 -20.967 1.00 61.81 231 ALA A O 1
ATOM 1833 N N . TYR A 1 232 ? 12.282 -11.967 -20.051 1.00 63.72 232 TYR A N 1
ATOM 1834 C CA . TYR A 1 232 ? 13.675 -11.963 -20.513 1.00 63.72 232 TYR A CA 1
ATOM 1835 C C . TYR A 1 232 ? 13.853 -13.103 -21.515 1.00 63.72 232 TYR A C 1
ATOM 1837 O O . TYR A 1 232 ? 13.549 -14.250 -21.207 1.00 63.72 232 TYR A O 1
ATOM 1845 N N . GLY A 1 233 ? 14.358 -12.789 -22.711 1.00 60.66 233 GLY A N 1
ATOM 1846 C CA . GLY A 1 233 ? 14.785 -13.809 -23.674 1.00 60.66 233 GLY A CA 1
ATOM 1847 C C . GLY A 1 233 ? 13.668 -14.685 -24.255 1.00 60.66 233 GLY A C 1
ATOM 1848 O O . GLY A 1 233 ? 13.916 -15.851 -24.520 1.00 60.66 233 GLY A O 1
ATOM 1849 N N . ALA A 1 234 ? 12.464 -14.135 -24.459 1.00 63.66 234 ALA A N 1
ATOM 1850 C CA . ALA A 1 234 ? 11.283 -14.819 -25.016 1.00 63.66 234 ALA A CA 1
ATOM 1851 C C . ALA A 1 234 ? 10.636 -15.914 -24.139 1.00 63.66 234 ALA A C 1
ATOM 1853 O O . ALA A 1 234 ? 9.590 -16.439 -24.516 1.00 63.66 234 ALA A O 1
ATOM 1854 N N . GLU A 1 235 ? 11.172 -16.206 -22.951 1.00 69.19 235 GLU A N 1
ATOM 1855 C CA . GLU A 1 235 ? 10.518 -17.078 -21.971 1.00 69.19 235 GLU A CA 1
ATOM 1856 C C . GLU A 1 235 ? 9.703 -16.259 -20.969 1.00 69.19 235 GLU A C 1
ATOM 1858 O O . GLU A 1 235 ? 10.219 -15.354 -20.307 1.00 69.19 235 GLU A O 1
ATOM 1863 N N . PHE A 1 236 ? 8.426 -16.609 -20.826 1.00 73.12 236 PHE A N 1
ATOM 1864 C CA . PHE A 1 236 ? 7.569 -16.043 -19.794 1.00 73.12 236 PHE A CA 1
ATOM 1865 C C . PHE A 1 236 ? 7.822 -16.746 -18.467 1.00 73.12 236 PHE A C 1
ATOM 1867 O O . PHE A 1 236 ? 7.614 -17.955 -18.338 1.00 73.12 236 PHE A O 1
ATOM 1874 N N . ARG A 1 237 ? 8.269 -15.981 -17.469 1.00 82.56 237 ARG A N 1
ATOM 1875 C CA . ARG A 1 237 ? 8.438 -16.471 -16.099 1.00 82.56 237 ARG A CA 1
ATOM 1876 C C . ARG A 1 237 ? 7.482 -15.746 -15.170 1.00 82.56 237 ARG A C 1
ATOM 1878 O O . ARG A 1 237 ? 7.371 -14.519 -15.208 1.00 82.56 237 ARG A O 1
ATOM 1885 N N . TRP A 1 238 ? 6.830 -16.533 -14.327 1.00 86.44 238 TRP A N 1
ATOM 1886 C CA . TRP A 1 238 ? 5.831 -16.083 -13.371 1.00 86.44 238 TRP A CA 1
ATOM 1887 C C . TRP A 1 238 ? 6.336 -16.360 -11.962 1.00 86.44 238 TRP A C 1
ATOM 1889 O O . TRP A 1 238 ? 6.877 -17.435 -11.702 1.00 86.44 238 TRP A O 1
ATOM 1899 N N . ALA A 1 239 ? 6.166 -15.398 -11.063 1.00 86.25 239 ALA A N 1
ATOM 1900 C CA . ALA A 1 239 ? 6.491 -15.568 -9.654 1.00 86.25 239 ALA A CA 1
ATOM 1901 C C . ALA A 1 239 ? 5.468 -14.839 -8.783 1.00 86.25 239 ALA A C 1
ATOM 1903 O O . ALA A 1 239 ? 4.960 -13.782 -9.160 1.00 86.25 239 ALA A O 1
ATOM 1904 N N . THR A 1 240 ? 5.177 -15.396 -7.614 1.00 87.38 240 THR A N 1
ATOM 1905 C CA . THR A 1 240 ? 4.406 -14.724 -6.564 1.00 87.38 240 THR A CA 1
ATOM 1906 C C . THR A 1 240 ? 5.403 -14.088 -5.612 1.00 87.38 240 THR A C 1
ATOM 1908 O O . THR A 1 240 ? 6.110 -14.798 -4.900 1.00 87.38 240 THR A O 1
ATOM 1911 N N . LEU A 1 241 ? 5.533 -12.766 -5.681 1.00 86.94 241 LEU A N 1
ATOM 1912 C CA . LEU A 1 241 ? 6.513 -12.010 -4.895 1.00 86.94 241 LEU A CA 1
ATOM 1913 C C . LEU A 1 241 ? 5.860 -10.961 -3.996 1.00 86.94 241 LEU A C 1
ATOM 1915 O O . LEU A 1 241 ? 6.467 -10.566 -3.007 1.00 86.94 241 LEU A O 1
ATOM 1919 N N . ASP A 1 242 ? 4.642 -10.530 -4.320 1.00 87.19 242 ASP A N 1
ATOM 1920 C CA . ASP A 1 242 ? 3.919 -9.489 -3.599 1.00 87.19 242 ASP A CA 1
ATOM 1921 C C . ASP A 1 242 ? 2.857 -10.132 -2.711 1.00 87.19 242 ASP A C 1
ATOM 1923 O O . ASP A 1 242 ? 1.990 -10.858 -3.193 1.00 87.19 242 ASP A O 1
ATOM 1927 N N . TRP A 1 243 ? 2.908 -9.837 -1.416 1.00 85.81 243 TRP A N 1
ATOM 1928 C CA . TRP A 1 243 ? 2.063 -10.497 -0.429 1.00 85.81 243 TRP A CA 1
ATOM 1929 C C . TRP A 1 243 ? 1.451 -9.494 0.548 1.00 85.81 243 TRP A C 1
ATOM 1931 O O . TRP A 1 243 ? 2.026 -8.441 0.856 1.00 85.81 243 TRP A O 1
ATOM 1941 N N . ILE A 1 244 ? 0.288 -9.853 1.088 1.00 88.31 244 ILE A N 1
ATOM 1942 C CA . ILE A 1 244 ? -0.350 -9.153 2.202 1.00 88.31 244 ILE A CA 1
ATOM 1943 C C . ILE A 1 244 ? -0.537 -10.172 3.318 1.00 88.31 244 ILE A C 1
ATOM 1945 O O . ILE A 1 244 ? -1.259 -11.142 3.163 1.00 88.31 244 ILE A O 1
ATOM 1949 N N . TYR A 1 245 ? 0.111 -9.946 4.450 1.00 85.56 245 TYR A N 1
ATOM 1950 C CA . TYR A 1 245 ? 0.115 -10.838 5.595 1.00 85.56 245 TYR A CA 1
ATOM 1951 C C . TYR A 1 245 ? -0.708 -10.265 6.744 1.00 85.56 245 TYR A C 1
ATOM 1953 O O . TYR A 1 245 ? -0.576 -9.100 7.110 1.00 85.56 245 TYR A O 1
ATOM 1961 N N . LEU A 1 246 ? -1.530 -11.102 7.359 1.00 83.94 246 LEU A N 1
ATOM 1962 C CA . LEU A 1 246 ? -2.426 -10.750 8.450 1.00 83.94 246 LEU A CA 1
ATOM 1963 C C . LEU A 1 246 ? -2.050 -11.529 9.714 1.00 83.94 246 LEU A C 1
ATOM 1965 O O . LEU A 1 246 ? -1.674 -12.695 9.624 1.00 83.94 246 LEU A O 1
ATOM 1969 N N . PRO A 1 247 ? -2.154 -10.926 10.901 1.00 79.62 247 PRO A N 1
ATOM 1970 C CA . PRO A 1 247 ? -1.898 -11.609 12.160 1.00 79.62 247 PRO A CA 1
ATOM 1971 C C . PRO A 1 247 ? -3.082 -12.537 12.459 1.00 79.62 247 PRO A C 1
ATOM 1973 O O . PRO A 1 247 ? -4.240 -12.115 12.425 1.00 79.62 247 PRO A O 1
ATOM 1976 N N . THR A 1 248 ? -2.805 -13.808 12.739 1.00 83.12 248 THR A N 1
ATOM 1977 C CA . THR A 1 248 ? -3.844 -14.843 12.902 1.00 83.12 248 THR A CA 1
ATOM 1978 C C . THR A 1 248 ? -4.719 -14.632 14.131 1.00 83.12 248 THR A C 1
ATOM 1980 O O . THR A 1 248 ? -5.809 -15.176 14.221 1.00 83.12 248 THR A O 1
ATOM 1983 N N . ASP A 1 249 ? -4.231 -13.872 15.110 1.00 76.94 249 ASP A N 1
ATOM 1984 C CA . ASP A 1 249 ? -4.923 -13.573 16.361 1.00 76.94 249 ASP A CA 1
ATOM 1985 C C . ASP A 1 249 ? -5.724 -12.260 16.301 1.00 76.94 249 ASP A C 1
ATOM 1987 O O . ASP A 1 249 ? -6.244 -11.795 17.326 1.00 76.94 249 ASP A O 1
ATOM 1991 N N . ALA A 1 250 ? -5.775 -11.595 15.142 1.00 73.00 250 ALA A N 1
ATOM 1992 C CA . ALA A 1 250 ? -6.564 -10.385 14.982 1.00 73.00 250 ALA A CA 1
ATOM 1993 C C . ALA A 1 250 ? -7.933 -10.696 14.375 1.00 73.00 250 ALA A C 1
ATOM 1995 O O . ALA A 1 250 ? -8.020 -11.510 13.459 1.00 73.00 250 ALA A O 1
ATOM 1996 N N . PRO A 1 251 ? -8.986 -9.952 14.763 1.00 70.38 251 PRO A N 1
ATOM 1997 C CA . PRO A 1 251 ? -10.319 -10.147 14.181 1.00 70.38 251 PRO A CA 1
ATOM 1998 C C . PRO A 1 251 ? -10.382 -9.885 12.663 1.00 70.38 251 PRO A C 1
ATOM 2000 O O . PRO A 1 251 ? -11.358 -10.203 12.003 1.00 70.38 251 PRO A O 1
ATOM 2003 N N . TRP A 1 252 ? -9.328 -9.290 12.103 1.00 71.75 252 TRP A N 1
ATOM 2004 C CA . TRP A 1 252 ? -9.161 -8.988 10.686 1.00 71.75 252 TRP A CA 1
ATOM 2005 C C . TRP A 1 252 ? -8.938 -10.250 9.859 1.00 71.75 252 TRP A C 1
ATOM 2007 O O . TRP A 1 252 ? -9.239 -10.256 8.674 1.00 71.75 252 TRP A O 1
ATOM 2017 N N . PHE A 1 253 ? -8.389 -11.295 10.482 1.00 79.25 253 PHE A N 1
ATOM 2018 C CA . PHE A 1 253 ? -8.144 -12.579 9.846 1.00 79.25 253 PHE A CA 1
ATOM 2019 C C . PHE A 1 253 ? -9.451 -13.225 9.374 1.00 79.25 253 PHE A C 1
ATOM 2021 O O . PHE A 1 253 ? -9.522 -13.725 8.260 1.00 79.25 253 PHE A O 1
ATOM 2028 N N . GLU A 1 254 ? -10.504 -13.134 10.188 1.00 84.00 254 GLU A N 1
ATOM 2029 C CA . GLU A 1 254 ? -11.855 -13.590 9.834 1.00 84.00 254 GLU A CA 1
ATOM 2030 C C . GLU A 1 254 ? -12.593 -12.589 8.934 1.00 84.00 254 GLU A C 1
ATOM 2032 O O . GLU A 1 254 ? -13.604 -12.921 8.329 1.00 84.00 254 GLU A O 1
ATOM 2037 N N . ALA A 1 255 ? -12.092 -11.355 8.829 1.00 86.50 255 ALA A N 1
ATOM 2038 C CA . ALA A 1 255 ? -12.689 -10.314 8.002 1.00 86.50 255 ALA A CA 1
ATOM 2039 C C . ALA A 1 255 ? -12.220 -10.360 6.538 1.00 86.50 255 ALA A C 1
ATOM 2041 O O . ALA A 1 255 ? -12.638 -9.503 5.763 1.00 86.50 255 ALA A O 1
ATOM 2042 N N . VAL A 1 256 ? -11.329 -11.281 6.147 1.00 92.31 256 VAL A N 1
ATOM 2043 C CA . VAL A 1 256 ? -10.778 -11.343 4.781 1.00 92.31 256 VAL A CA 1
ATOM 2044 C C . VAL A 1 256 ? -11.817 -11.871 3.799 1.00 92.31 256 VAL A C 1
ATOM 2046 O O . VAL A 1 256 ? -11.916 -13.065 3.543 1.00 92.31 256 VAL A O 1
ATOM 2049 N N . GLU A 1 257 ? -12.551 -10.949 3.190 1.00 94.12 257 GLU A N 1
ATOM 2050 C CA . GLU A 1 257 ? -13.590 -11.271 2.216 1.00 94.12 257 GLU A CA 1
ATOM 2051 C C . GLU A 1 257 ? -12.976 -11.717 0.884 1.00 94.12 257 GLU A C 1
ATOM 2053 O O . GLU A 1 257 ? -13.361 -12.728 0.304 1.00 94.12 257 GLU A O 1
ATOM 2058 N N . SER A 1 258 ? -11.994 -10.966 0.373 1.00 96.06 258 SER A N 1
ATOM 2059 C CA . SER A 1 258 ? -11.343 -11.341 -0.883 1.00 96.06 258 SER A CA 1
ATOM 2060 C C . SER A 1 258 ? -9.911 -10.847 -1.007 1.00 96.06 258 SER A C 1
ATOM 2062 O O . SER A 1 258 ? -9.531 -9.817 -0.442 1.00 96.06 258 SER A O 1
ATOM 2064 N N . ILE A 1 259 ? -9.137 -11.567 -1.815 1.00 95.88 259 ILE A N 1
ATOM 2065 C CA . ILE A 1 259 ? -7.854 -11.121 -2.354 1.00 95.88 259 ILE A CA 1
ATOM 2066 C C . ILE A 1 259 ? -7.946 -11.025 -3.878 1.00 95.88 259 ILE A C 1
ATOM 2068 O O . ILE A 1 259 ? -8.573 -11.861 -4.529 1.00 95.88 259 ILE A O 1
ATOM 2072 N N . ASN A 1 260 ? -7.336 -9.996 -4.459 1.00 96.38 260 ASN A N 1
ATOM 2073 C CA . ASN A 1 260 ? -7.348 -9.756 -5.896 1.00 96.38 260 ASN A CA 1
ATOM 2074 C C . ASN A 1 260 ? -5.957 -9.394 -6.417 1.00 96.38 260 ASN A C 1
ATOM 2076 O O . ASN A 1 260 ? -5.386 -8.374 -6.027 1.00 96.38 260 ASN A O 1
ATOM 2080 N N . HIS A 1 261 ? -5.444 -10.214 -7.328 1.00 94.31 261 HIS A N 1
ATOM 2081 C CA . HIS A 1 261 ? -4.232 -9.963 -8.097 1.00 94.31 261 HIS A CA 1
ATOM 2082 C C . HIS A 1 261 ? -4.624 -9.303 -9.426 1.00 94.31 261 HIS A C 1
ATOM 2084 O O . HIS A 1 261 ? -5.144 -9.941 -10.345 1.00 94.31 261 HIS A O 1
ATOM 2090 N N . GLN A 1 262 ? -4.434 -7.987 -9.519 1.00 93.31 262 GLN A N 1
ATOM 2091 C CA . GLN A 1 262 ? -5.079 -7.165 -10.544 1.00 93.31 262 GLN A CA 1
ATOM 2092 C C . GLN A 1 262 ? -4.303 -7.138 -11.872 1.00 93.31 262 GLN A C 1
ATOM 2094 O O . GLN A 1 262 ? -3.637 -6.156 -12.207 1.00 93.31 262 GLN A O 1
ATOM 2099 N N . ALA A 1 263 ? -4.421 -8.209 -12.658 1.00 89.12 263 ALA A N 1
ATOM 2100 C CA . ALA A 1 263 ? -3.674 -8.407 -13.907 1.00 89.12 263 ALA A CA 1
ATOM 2101 C C . ALA A 1 263 ? -3.879 -7.313 -14.984 1.00 89.12 263 ALA A C 1
ATOM 2103 O O . ALA A 1 263 ? -3.005 -7.116 -15.827 1.00 89.12 263 ALA A O 1
ATOM 2104 N N . ASP A 1 264 ? -4.974 -6.544 -14.932 1.00 89.00 264 ASP A N 1
ATOM 2105 C CA . ASP A 1 264 ? -5.284 -5.467 -15.894 1.00 89.00 264 ASP A CA 1
ATOM 2106 C C . ASP A 1 264 ? -4.387 -4.212 -15.752 1.00 89.00 264 ASP A C 1
ATOM 2108 O O . ASP A 1 264 ? -4.496 -3.232 -16.508 1.00 89.00 264 ASP A O 1
ATOM 2112 N N . TYR A 1 265 ? -3.489 -4.203 -14.765 1.00 89.75 265 TYR A N 1
ATOM 2113 C CA . TYR A 1 265 ? -2.569 -3.104 -14.479 1.00 89.75 265 TYR A CA 1
ATOM 2114 C C . TYR A 1 265 ? -1.133 -3.452 -14.907 1.00 89.75 265 TYR A C 1
ATOM 2116 O O . TYR A 1 265 ? -0.277 -3.776 -14.094 1.00 89.75 265 TYR A O 1
ATOM 2124 N N . THR A 1 266 ? -0.858 -3.328 -16.210 1.00 85.69 266 THR A N 1
ATOM 2125 C CA . THR A 1 266 ? 0.313 -3.920 -16.896 1.00 85.69 266 THR A CA 1
ATOM 2126 C C . THR A 1 266 ? 1.562 -3.033 -17.044 1.00 85.69 266 THR A C 1
ATOM 2128 O O . THR A 1 266 ? 2.507 -3.413 -17.731 1.00 85.69 266 THR A O 1
ATOM 2131 N N . LEU A 1 267 ? 1.608 -1.833 -16.450 1.00 87.44 267 LEU A N 1
ATOM 2132 C CA . LEU A 1 267 ? 2.746 -0.909 -16.647 1.00 87.44 267 LEU A CA 1
ATOM 2133 C C . LEU A 1 267 ? 3.959 -1.179 -15.735 1.00 87.44 267 LEU A C 1
ATOM 2135 O O . LEU A 1 267 ? 4.993 -0.514 -15.866 1.00 87.44 267 LEU A O 1
ATOM 2139 N N . SER A 1 268 ? 3.841 -2.144 -14.829 1.00 90.56 268 SER A N 1
ATOM 2140 C CA . SER A 1 268 ? 4.930 -2.710 -14.034 1.00 90.56 268 SER A CA 1
ATOM 2141 C C . SER A 1 268 ? 5.088 -4.191 -14.399 1.00 90.56 268 SER A C 1
ATOM 2143 O O . SER A 1 268 ? 4.156 -4.800 -14.918 1.00 90.56 268 SER A O 1
ATOM 2145 N N . ASP A 1 269 ? 6.265 -4.774 -14.153 1.00 89.56 269 ASP A N 1
ATOM 2146 C CA . ASP A 1 269 ? 6.409 -6.236 -14.179 1.00 89.56 269 ASP A CA 1
ATOM 2147 C C . ASP A 1 269 ? 5.695 -6.902 -12.997 1.00 89.56 269 ASP A C 1
ATOM 2149 O O . ASP A 1 269 ? 5.574 -8.121 -12.995 1.00 89.56 269 ASP A O 1
ATOM 2153 N N . HIS A 1 270 ? 5.178 -6.120 -12.044 1.00 92.75 270 HIS A N 1
ATOM 2154 C CA . HIS A 1 270 ? 4.323 -6.570 -10.953 1.00 92.75 270 HIS A CA 1
ATOM 2155 C C . HIS A 1 270 ? 2.889 -6.046 -11.101 1.00 92.75 270 HIS A C 1
ATOM 2157 O O . HIS A 1 270 ? 2.670 -4.898 -11.504 1.00 92.75 270 HIS A O 1
ATOM 2163 N N . MET A 1 271 ? 1.907 -6.853 -10.711 1.00 93.75 271 MET A N 1
ATOM 2164 C CA . MET A 1 271 ? 0.511 -6.432 -10.601 1.00 93.75 271 MET A CA 1
ATOM 2165 C C . MET A 1 271 ? 0.169 -5.989 -9.169 1.00 93.75 271 MET A C 1
ATOM 2167 O O . MET A 1 271 ? 0.761 -6.498 -8.217 1.00 93.75 271 MET A O 1
ATOM 2171 N N . PRO A 1 272 ? -0.789 -5.062 -8.990 1.00 95.75 272 PRO A N 1
ATOM 2172 C CA . PRO A 1 272 ? -1.295 -4.724 -7.669 1.00 95.75 272 PRO A CA 1
ATOM 2173 C C . PRO A 1 272 ? -1.931 -5.946 -6.999 1.00 95.75 272 PRO A C 1
ATOM 2175 O O . PRO A 1 272 ? -2.722 -6.658 -7.621 1.00 95.75 272 PRO A O 1
ATOM 2178 N N . VAL A 1 273 ? -1.637 -6.131 -5.715 1.00 95.25 273 VAL A N 1
ATOM 2179 C CA . VAL A 1 273 ? -2.293 -7.115 -4.848 1.00 95.25 273 VAL A CA 1
ATOM 2180 C C . VAL A 1 273 ? -3.182 -6.364 -3.879 1.00 95.25 273 VAL A C 1
ATOM 2182 O O . VAL A 1 273 ? -2.703 -5.506 -3.135 1.00 95.25 273 VAL A O 1
ATOM 2185 N N . SER A 1 274 ? -4.473 -6.677 -3.883 1.00 96.38 274 SER A N 1
ATOM 2186 C CA . SER A 1 274 ? -5.447 -6.023 -3.018 1.00 96.38 274 SER A CA 1
ATOM 2187 C C . SER A 1 274 ? -6.154 -7.014 -2.114 1.00 96.38 274 SER A C 1
ATOM 2189 O O . SER A 1 274 ? -6.605 -8.054 -2.578 1.00 96.38 274 SER A O 1
ATOM 2191 N N . VAL A 1 275 ? -6.307 -6.654 -0.844 1.00 94.94 275 VAL A N 1
ATOM 2192 C CA . VAL A 1 275 ? -7.106 -7.396 0.133 1.00 94.94 275 VAL A CA 1
ATOM 2193 C C . VAL A 1 275 ? -8.276 -6.530 0.561 1.00 94.94 275 VAL A C 1
ATOM 2195 O O . VAL A 1 275 ? -8.096 -5.375 0.959 1.00 94.94 275 VAL A O 1
ATOM 2198 N N . LEU A 1 276 ? -9.473 -7.098 0.465 1.00 94.56 276 LEU A N 1
ATOM 2199 C CA . LEU A 1 276 ? -10.716 -6.483 0.890 1.00 94.56 276 LEU A CA 1
ATOM 2200 C C . LEU A 1 276 ? -11.175 -7.1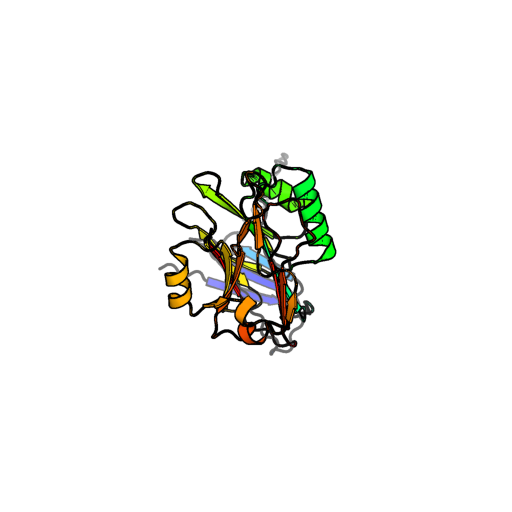22 2.194 1.00 94.56 276 LEU A C 1
ATOM 2202 O O . LEU A 1 276 ? -11.372 -8.334 2.263 1.00 94.56 276 LEU A O 1
ATOM 2206 N N . LEU A 1 277 ? -11.348 -6.287 3.213 1.00 91.00 277 LEU A N 1
ATOM 2207 C CA . LEU A 1 277 ? -11.791 -6.706 4.533 1.00 91.00 277 LEU A CA 1
ATOM 2208 C C . LEU A 1 277 ? -13.236 -6.269 4.777 1.00 91.00 277 LEU A C 1
ATOM 2210 O O . LEU A 1 277 ? -13.536 -5.083 4.632 1.00 91.00 277 LEU A O 1
ATOM 2214 N N . ALA A 1 278 ? -14.105 -7.190 5.189 1.00 89.75 278 ALA A N 1
ATOM 2215 C CA . ALA A 1 278 ? -15.480 -6.928 5.603 1.00 89.75 278 ALA A CA 1
ATOM 2216 C C . ALA A 1 278 ? -15.539 -6.716 7.124 1.00 89.75 278 ALA A C 1
ATOM 2218 O O . ALA A 1 278 ? -15.539 -7.656 7.910 1.00 89.75 278 ALA A O 1
ATOM 2219 N N . LEU A 1 279 ? -15.607 -5.459 7.565 1.00 79.25 279 LEU A N 1
ATOM 2220 C CA . LEU A 1 279 ? -15.493 -5.098 8.985 1.00 79.25 279 LEU A CA 1
ATOM 2221 C C . LEU A 1 279 ? -16.818 -5.229 9.764 1.00 79.25 279 LEU A C 1
ATOM 2223 O O . LEU A 1 279 ? -16.886 -4.854 10.931 1.00 79.25 279 LEU A O 1
ATOM 2227 N N . GLY A 1 280 ? -17.900 -5.702 9.129 1.00 65.25 280 GLY A N 1
ATOM 2228 C CA . GLY A 1 280 ? -19.161 -6.073 9.795 1.00 65.25 280 GLY A CA 1
ATOM 2229 C C . GLY A 1 280 ? -19.832 -4.984 10.651 1.00 65.25 280 GLY A C 1
ATOM 2230 O O . GLY A 1 280 ? -20.640 -5.299 11.520 1.00 65.25 280 GLY A O 1
ATOM 2231 N N . GLY A 1 281 ? -19.473 -3.707 10.473 1.00 55.47 281 GLY A N 1
ATOM 2232 C CA . GLY A 1 281 ? -19.939 -2.596 11.316 1.00 55.47 281 GLY A CA 1
ATOM 2233 C C . GLY A 1 281 ? -19.383 -2.584 12.751 1.00 55.47 281 GLY A C 1
ATOM 2234 O O . GLY A 1 281 ? -19.665 -1.649 13.497 1.00 55.47 281 GLY A O 1
ATOM 2235 N N . ARG A 1 282 ? -18.573 -3.576 13.144 1.00 49.00 282 ARG A N 1
ATOM 2236 C CA . ARG A 1 282 ? -17.836 -3.604 14.413 1.00 49.00 282 ARG A CA 1
ATOM 2237 C C . ARG A 1 282 ? -16.357 -3.567 14.101 1.00 49.00 282 ARG A C 1
ATOM 2239 O O . ARG A 1 282 ? -15.779 -4.552 13.656 1.00 49.00 282 ARG A O 1
ATOM 2246 N N . LEU A 1 283 ? -15.750 -2.414 14.341 1.00 48.66 283 LEU A N 1
ATOM 2247 C CA . LEU A 1 283 ? -14.350 -2.240 14.023 1.00 48.66 283 LEU A CA 1
ATOM 2248 C C . LEU A 1 283 ? -13.468 -3.074 14.926 1.00 48.66 283 LEU A C 1
ATOM 2250 O O . LEU A 1 283 ? -13.523 -2.918 16.151 1.00 48.66 283 LEU A O 1
ATOM 2254 N N . PRO A 1 284 ? -12.599 -3.900 14.339 1.00 49.09 284 PRO A N 1
ATOM 2255 C CA . PRO A 1 284 ? -11.437 -4.309 15.061 1.00 49.09 284 PRO A CA 1
ATOM 2256 C C . PRO A 1 284 ? -10.524 -3.100 15.222 1.00 49.09 284 PRO A C 1
ATOM 2258 O O . PRO A 1 284 ? -10.429 -2.185 14.405 1.00 49.09 284 PRO A O 1
ATOM 2261 N N . ARG A 1 285 ? -9.923 -3.098 16.386 1.00 50.34 285 ARG A N 1
ATOM 2262 C CA . ARG A 1 285 ? -9.427 -1.923 17.054 1.00 50.34 285 ARG A CA 1
ATOM 2263 C C . ARG A 1 285 ? -8.012 -1.686 16.466 1.00 50.34 285 ARG A C 1
ATOM 2265 O O . ARG A 1 285 ? -7.176 -2.552 16.640 1.00 50.34 285 ARG A O 1
ATOM 2272 N N . GLY A 1 286 ? -7.763 -0.613 15.686 1.00 50.50 286 GLY A N 1
ATOM 2273 C CA . GLY A 1 286 ? -6.477 -0.133 15.090 1.00 50.50 286 GLY A CA 1
ATOM 2274 C C . GLY A 1 286 ? -5.576 -1.078 14.245 1.00 50.50 286 GLY A C 1
ATOM 2275 O O . GLY A 1 286 ? -5.696 -2.295 14.285 1.00 50.50 286 GLY A O 1
ATOM 2276 N N . ILE A 1 287 ? -4.615 -0.521 13.482 1.00 44.91 287 ILE A N 1
ATOM 2277 C CA . ILE A 1 287 ? -3.754 -1.254 12.519 1.00 44.91 287 ILE A CA 1
ATOM 2278 C C . ILE A 1 287 ? -2.255 -0.960 12.740 1.00 44.91 287 ILE A C 1
ATOM 2280 O O . ILE A 1 287 ? -1.838 0.168 12.965 1.00 44.91 287 ILE A O 1
ATOM 2284 N N . LYS A 1 288 ? -1.375 -1.951 12.610 1.00 42.75 288 LYS A N 1
ATOM 2285 C CA . LYS A 1 288 ? 0.081 -1.761 12.454 1.00 42.75 288 LYS A CA 1
ATOM 2286 C C . LYS A 1 288 ? 0.566 -2.351 11.141 1.00 42.75 288 LYS A C 1
ATOM 2288 O O . LYS A 1 288 ? 0.976 -3.495 11.154 1.00 42.75 288 LYS A O 1
ATOM 2293 N N . LEU A 1 289 ? 0.505 -1.603 10.042 1.00 44.66 289 LEU A N 1
ATOM 2294 C CA . LEU A 1 289 ? 1.042 -1.988 8.732 1.00 44.66 289 LEU A CA 1
ATOM 2295 C C . LEU A 1 289 ? 2.550 -2.220 8.837 1.00 44.66 289 LEU A C 1
ATOM 2297 O O . LEU A 1 289 ? 3.248 -1.304 9.225 1.00 44.66 289 LEU A O 1
ATOM 2301 N N . ARG A 1 290 ? 3.104 -3.370 8.468 1.00 43.88 290 ARG A N 1
ATOM 2302 C CA . ARG A 1 290 ? 4.541 -3.543 8.274 1.00 43.88 290 ARG A CA 1
ATOM 2303 C C . ARG A 1 290 ? 4.841 -3.824 6.828 1.00 43.88 290 ARG A C 1
ATOM 2305 O O . ARG A 1 290 ? 4.373 -4.816 6.286 1.00 43.88 290 ARG A O 1
ATOM 2312 N N . THR A 1 291 ? 5.600 -2.940 6.213 1.00 42.72 291 THR A N 1
ATOM 2313 C CA . THR A 1 291 ? 6.065 -3.130 4.860 1.00 42.72 291 THR A CA 1
ATOM 2314 C C . THR A 1 291 ? 7.484 -3.660 4.873 1.00 42.72 291 THR A C 1
ATOM 2316 O O . THR A 1 291 ? 8.366 -3.024 5.424 1.00 42.72 291 THR A O 1
ATOM 2319 N N . TYR A 1 292 ? 7.714 -4.847 4.328 1.00 43.03 292 TYR A N 1
ATOM 2320 C CA . TYR A 1 292 ? 9.067 -5.381 4.183 1.00 43.03 292 TYR A CA 1
ATOM 2321 C C . TYR A 1 292 ? 9.433 -5.354 2.701 1.00 43.03 292 TYR A C 1
ATOM 2323 O O . TYR A 1 292 ? 8.594 -5.641 1.844 1.00 43.03 292 TYR A O 1
ATOM 2331 N N . PHE A 1 293 ? 10.653 -4.898 2.439 1.00 46.66 293 PHE A N 1
ATOM 2332 C CA . PHE A 1 293 ? 11.218 -4.630 1.124 1.00 46.66 293 PHE A CA 1
ATOM 2333 C C . PHE A 1 293 ? 12.588 -5.293 1.046 1.00 46.66 293 PHE A C 1
ATOM 2335 O O . PHE A 1 293 ? 13.291 -5.257 2.084 1.00 46.66 293 PHE A O 1
#

pLDDT: mean 70.31, std 21.59, range [24.7, 97.06]

Secondary structure (DSSP, 8-state):
-PPPPEEEEEETTEEEEEE--SS---S----PPPGGG-PPPP-EEEEEETT-----------------------------TTT------SEEEEEEEE-S-TTSHHHHHHHHHHHHHH--SEEEEE-----HHHHHHHHHHH-TT-EEEEEE-GGG-EEEEEE-TTSEEEEEEE-TTSSEEEEEEESSS----EEEE--TTHHHHHHHTTEEEHHHH-SEEES-S--EEEEETTEEEEE--EEEEEETTSTTSTTEEEEEE-TT-TTSSB--EEEEEE-TTS--S-EEEB---

Foldseek 3Di:
DDDKDWDWDDDQQEIEIETEDPDDDPPDDDDDDDPPPPGDHRPYYYYDYPVPPPPPDDDDDDDDDDDDDDDPDDDPPPPPVPPPPVVDPLKAKAKEDALLEPVDPVSLVLLLVCCVPVVHQKYKYWLNLDDPVRVVVSCCVSPVQWDKDKWDFPPSIIMIMTHHPLKAWDDWDADPRGHTFKTWIFPAADDEKEWEFDDPCVVVVCVVQVKDWLCVQAPEEADDQFFFWDDDPNDTDTHRGTTIIDRPPFPQSVQFHYWYFAPVSPSDRGTMIMTMGRCVSPHGHTYMYTYDD

Sequence (293 aa):
MPSTTLTLTYEDTRAQILWDTKNEIPAFVEIELSDNDGRPPITEVSLQNAGQREQVRPDHRTAGSKQTPAWPGGLCEIMNHNSLKTQVPSRLLITSWNVRGLNDQLRKLKVKDFVKKEKPLILALQETKLTNNRMTIAATNIAPSYTMVASQGRNGGRTALLLHPLIALKDSSRLSDGNLTWAQVDYQAYKNLMVGEEQHNFRSLKLKFTLSDAFDVAEERKGPHYTRHIAYGAEFRWATLDWIYLPTDAPWFEAVESINHQADYTLSDHMPVSVLLALGGRLPRGIKLRTYF